Protein AF-A0A4R1PME5-F1 (afdb_monomer_lite)

Foldseek 3Di:
DDPVVVVVVVVVVVVVVVVVVVVVVVVLVVVLVVLVVLLVQLLVLLVQLLVLLVLLLVLLVVVVVVLVCCVPVVDDDPVVVSLVSLVVSLDQRRPPNLVSCVVCCVVVVLCPQVSVQLVVLSVLVNVLSVVLCCQLPPDDDDPVCNSVSNVVSSVSVNVCSVSSVLSSQASVQVSVVSNQSSCCSSVVHDDDDDDDPQLQGWYWDQDPVRHIFIAHSVRHTCNHPPPPDPPPPVVPDVPVVVVVVD

pLDDT: mean 83.88, std 14.49, range [37.72, 96.12]

Secondary structure (DSSP, 8-state):
--HHHHHHHHHHHHHHHHHHHHHHHHHHHHHHHHHHHHHHHHHHHHHHHHHHHHHHHHHHHHHHHHHHHHHHH-PPP-HHHHHHHHHHH-S---TTHHHHHHHTTTT-GGGHHHHHHHHHHHHHHHHHHHHHIIIIISS---TTTHHHHHHHHHHHHHHTHHHHHHHHHHHHHHHHHHHHHHHHHHHT--PPPP--S-TTS-EEEE-TTS-EEEE-TTS-B-SS---S-S-GGG-S-HHHHHTT--

Radius of gyration: 27.07 Å; chains: 1; bounding box: 63×39×100 Å

Structure (mmCIF, N/CA/C/O backbone):
data_AF-A0A4R1PME5-F1
#
_entry.id   AF-A0A4R1PME5-F1
#
loop_
_atom_site.group_PDB
_atom_site.id
_atom_site.type_symbol
_atom_site.label_atom_id
_atom_site.label_alt_id
_atom_site.label_comp_id
_atom_site.label_asym_id
_atom_site.label_entity_id
_atom_site.label_seq_id
_atom_site.pdbx_PDB_ins_code
_atom_site.Cartn_x
_atom_site.Cartn_y
_atom_site.Cartn_z
_atom_site.occupancy
_atom_site.B_iso_or_equiv
_atom_site.auth_seq_id
_atom_site.auth_comp_id
_atom_site.auth_asym_id
_atom_site.auth_atom_id
_atom_site.pdbx_PDB_model_num
ATOM 1 N N . MET A 1 1 ? -36.711 -1.552 61.344 1.00 57.34 1 MET A N 1
ATOM 2 C CA . MET A 1 1 ? -35.680 -1.921 60.353 1.00 57.34 1 MET A CA 1
ATOM 3 C C . MET A 1 1 ? -34.375 -1.363 60.867 1.00 57.34 1 MET A C 1
ATOM 5 O O . MET A 1 1 ? -34.249 -0.148 60.955 1.00 57.34 1 MET A O 1
ATOM 9 N N . ASP A 1 2 ? -33.476 -2.240 61.298 1.00 76.56 2 ASP A N 1
ATOM 10 C CA . ASP A 1 2 ? -32.246 -1.842 61.977 1.00 76.56 2 ASP A CA 1
ATOM 11 C C . ASP A 1 2 ? -31.305 -1.132 61.003 1.00 76.56 2 ASP A C 1
ATOM 13 O O . ASP A 1 2 ? -31.131 -1.557 59.859 1.00 76.56 2 ASP A O 1
ATOM 17 N N . SER A 1 3 ? -30.688 -0.045 61.461 1.00 77.81 3 SER A N 1
ATOM 18 C CA . SER A 1 3 ? -29.725 0.769 60.703 1.00 77.81 3 SER A CA 1
ATOM 19 C C . SER A 1 3 ? -28.597 -0.060 60.072 1.00 77.81 3 SER A C 1
ATOM 21 O O . SER A 1 3 ? -28.090 0.286 59.006 1.00 77.81 3 SER A O 1
ATOM 23 N N . VAL A 1 4 ? -28.261 -1.198 60.684 1.00 82.94 4 VAL A N 1
ATOM 24 C CA . VAL A 1 4 ? -27.290 -2.185 60.193 1.00 82.94 4 VAL A CA 1
ATOM 25 C C . VAL A 1 4 ? -27.724 -2.814 58.864 1.00 82.94 4 VAL A C 1
ATOM 27 O O . VAL A 1 4 ? -26.905 -2.960 57.959 1.00 82.94 4 VAL A O 1
ATOM 30 N N . VAL A 1 5 ? -29.012 -3.139 58.704 1.00 83.94 5 VAL A N 1
ATOM 31 C CA . VAL A 1 5 ? -29.549 -3.756 57.477 1.00 83.94 5 VAL A CA 1
ATOM 32 C C . VAL A 1 5 ? -29.508 -2.763 56.316 1.00 83.94 5 VAL A C 1
ATOM 34 O O . VAL A 1 5 ? -29.116 -3.119 55.206 1.00 83.94 5 VAL A O 1
ATOM 37 N N . VAL A 1 6 ? -29.841 -1.495 56.581 1.00 85.44 6 VAL A N 1
ATOM 38 C CA . VAL A 1 6 ? -29.763 -0.413 55.586 1.00 85.44 6 VAL A CA 1
ATOM 39 C C . VAL A 1 6 ? -28.309 -0.156 55.175 1.00 85.44 6 VAL A C 1
ATOM 41 O O . VAL A 1 6 ? -28.017 -0.057 53.984 1.00 85.44 6 VAL A O 1
ATOM 44 N N . GLY A 1 7 ? -27.380 -0.119 56.137 1.00 84.31 7 GLY A N 1
ATOM 45 C CA . GLY A 1 7 ? -25.949 0.052 55.868 1.00 84.31 7 GLY A CA 1
ATOM 46 C C . GLY A 1 7 ? -25.348 -1.083 55.032 1.00 84.31 7 GLY A C 1
ATOM 47 O O . GLY A 1 7 ? -24.636 -0.822 54.062 1.00 84.31 7 GLY A O 1
ATOM 48 N N . ALA A 1 8 ? -25.683 -2.339 55.347 1.00 85.75 8 ALA A N 1
ATOM 49 C CA . ALA A 1 8 ? -25.238 -3.501 54.577 1.00 85.75 8 ALA A CA 1
ATOM 50 C C . ALA A 1 8 ? -25.768 -3.476 53.133 1.00 85.75 8 ALA A C 1
ATOM 52 O O . ALA A 1 8 ? -25.024 -3.756 52.192 1.00 85.75 8 ALA A O 1
ATOM 53 N N . PHE A 1 9 ? -27.030 -3.082 52.940 1.00 88.31 9 PHE A N 1
ATOM 54 C CA . PHE A 1 9 ? -27.633 -2.977 51.612 1.00 88.31 9 PHE A CA 1
ATOM 55 C C . PHE A 1 9 ? -26.953 -1.903 50.748 1.00 88.31 9 PHE A C 1
ATOM 57 O O . PHE A 1 9 ? -26.630 -2.154 49.586 1.00 88.31 9 PHE A O 1
ATOM 64 N N . ILE A 1 10 ? -26.658 -0.734 51.328 1.00 88.94 10 ILE A N 1
ATOM 65 C CA . ILE A 1 10 ? -25.910 0.340 50.654 1.00 88.94 10 ILE A CA 1
ATOM 66 C C . ILE A 1 10 ? -24.504 -0.135 50.265 1.00 88.94 10 ILE A C 1
ATOM 68 O O . ILE A 1 10 ? -24.061 0.129 49.147 1.00 88.94 10 ILE A O 1
ATOM 72 N N . ALA A 1 11 ? -23.814 -0.868 51.144 1.00 88.62 11 ALA A N 1
ATOM 73 C CA . ALA A 1 11 ? -22.473 -1.380 50.868 1.00 88.62 11 ALA A CA 1
ATOM 74 C C . ALA A 1 11 ? -22.454 -2.390 49.706 1.00 88.62 11 ALA A C 1
ATOM 76 O O . ALA A 1 11 ? -21.615 -2.281 48.810 1.00 88.62 11 ALA A O 1
ATOM 77 N N . VAL A 1 12 ? -23.404 -3.333 49.673 1.00 89.69 12 VAL A N 1
ATOM 78 C CA . VAL A 1 12 ? -23.520 -4.322 48.587 1.00 89.69 12 VAL A CA 1
ATOM 79 C C . VAL A 1 12 ? -23.869 -3.650 47.259 1.00 89.69 12 VAL A C 1
ATOM 81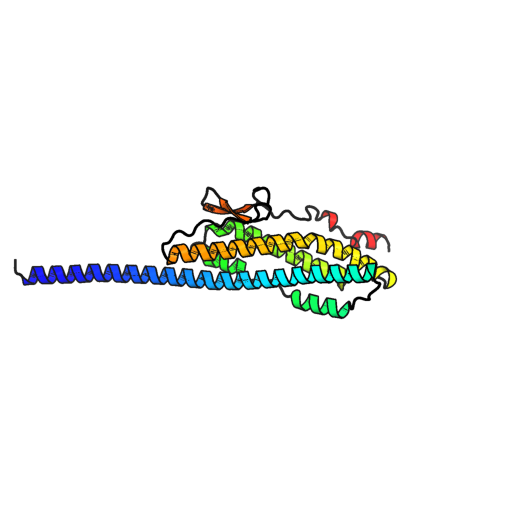 O O . VAL A 1 12 ? -23.260 -3.970 46.238 1.00 89.69 12 VAL A O 1
ATOM 84 N N . LEU A 1 13 ? -24.794 -2.682 47.258 1.00 89.94 13 LEU A N 1
ATOM 85 C CA . LEU A 1 13 ? -25.115 -1.903 46.058 1.00 89.94 13 LEU A CA 1
ATOM 86 C C . LEU A 1 13 ? -23.916 -1.084 45.569 1.00 89.94 13 LEU A C 1
ATOM 88 O O . LEU A 1 13 ? -23.620 -1.089 44.374 1.00 89.94 13 LEU A O 1
ATOM 92 N N . GLY A 1 14 ? -23.198 -0.421 46.479 1.00 88.62 14 GLY A N 1
ATOM 93 C CA . GLY A 1 14 ? -21.989 0.336 46.158 1.00 88.62 14 GLY A CA 1
ATOM 94 C C . GLY A 1 14 ? -20.902 -0.544 45.540 1.00 88.62 14 GLY A C 1
ATOM 95 O O . GLY A 1 14 ? -20.329 -0.187 44.507 1.00 88.62 14 GLY A O 1
ATOM 96 N N . TRP A 1 15 ? -20.672 -1.730 46.110 1.00 94.31 15 TRP A N 1
ATOM 97 C CA . TRP A 1 15 ? -19.747 -2.718 45.555 1.00 94.31 15 TRP A CA 1
ATOM 98 C C . TRP A 1 15 ? -20.201 -3.221 44.180 1.00 94.31 15 TRP A C 1
ATOM 100 O O . TRP A 1 15 ? -19.401 -3.235 43.246 1.00 94.31 15 TRP A O 1
ATOM 110 N N . GLY A 1 16 ? -21.485 -3.557 44.018 1.00 90.38 16 GLY A N 1
ATOM 111 C CA . GLY A 1 16 ? -22.037 -4.029 42.747 1.00 90.38 16 GLY A CA 1
ATOM 112 C C . GLY A 1 16 ? -21.894 -3.000 41.621 1.00 90.38 16 GLY A C 1
ATOM 113 O O . GLY A 1 16 ? -21.437 -3.331 40.526 1.00 90.38 16 GLY A O 1
ATOM 114 N N . ILE A 1 17 ? -22.204 -1.731 41.901 1.00 92.06 17 ILE A N 1
ATOM 115 C CA . ILE A 1 17 ? -22.039 -0.623 40.950 1.00 92.06 17 ILE A CA 1
ATOM 116 C C . ILE A 1 17 ? -20.555 -0.433 40.592 1.00 92.06 17 ILE A C 1
ATOM 118 O O . ILE A 1 17 ? -20.211 -0.369 39.409 1.00 92.06 17 ILE A O 1
ATOM 122 N N . SER A 1 18 ? -19.665 -0.398 41.590 1.00 89.88 18 SER A N 1
ATOM 123 C CA . SER A 1 18 ? -18.215 -0.264 41.387 1.00 89.88 18 SER A CA 1
ATOM 124 C C . SER A 1 18 ? -17.631 -1.413 40.555 1.00 89.88 18 SER A C 1
ATOM 126 O O . SER A 1 18 ? -16.848 -1.187 39.627 1.00 89.88 18 SER A O 1
ATOM 128 N N . HIS A 1 19 ? -18.068 -2.645 40.818 1.00 90.62 19 HIS A N 1
ATOM 129 C CA . HIS A 1 19 ? -17.647 -3.825 40.075 1.00 90.62 19 HIS A CA 1
ATOM 130 C C . HIS A 1 19 ? -18.071 -3.750 38.600 1.00 90.62 19 HIS A C 1
ATOM 132 O O . HIS A 1 19 ? -17.248 -3.964 37.708 1.00 90.62 19 HIS A O 1
ATOM 138 N N . ILE A 1 20 ? -19.319 -3.353 38.318 1.00 92.44 20 ILE A N 1
ATOM 139 C CA . ILE A 1 20 ? -19.813 -3.167 36.943 1.00 92.44 20 ILE A CA 1
ATOM 140 C C . ILE A 1 20 ? -19.018 -2.081 36.208 1.00 92.44 20 ILE A C 1
ATOM 142 O O . ILE A 1 20 ? -18.641 -2.276 35.049 1.00 92.44 20 ILE A O 1
ATOM 146 N N . PHE A 1 21 ? -18.739 -0.946 36.855 1.00 92.25 21 PHE A N 1
ATOM 147 C CA . PHE A 1 21 ? -17.921 0.110 36.253 1.00 92.25 21 PHE A CA 1
ATOM 148 C C . PHE A 1 21 ? -16.495 -0.359 35.969 1.00 92.25 21 PHE A C 1
ATOM 150 O O . PHE A 1 21 ? -15.974 -0.093 34.885 1.00 92.25 21 PHE A O 1
ATOM 157 N N . THR A 1 22 ? -15.899 -1.118 36.889 1.00 92.75 22 THR A N 1
ATOM 158 C CA . THR A 1 22 ? -14.560 -1.693 36.718 1.00 92.75 22 THR A CA 1
ATOM 159 C C . THR A 1 22 ? -14.516 -2.639 35.518 1.00 92.75 22 THR A C 1
ATOM 161 O O . THR A 1 22 ? -13.658 -2.487 34.650 1.00 92.75 22 THR A O 1
ATOM 164 N N . LEU A 1 23 ? -15.483 -3.556 35.397 1.00 92.38 23 LEU A N 1
ATOM 165 C CA . LEU A 1 23 ? -15.581 -4.468 34.252 1.00 92.38 23 LEU A CA 1
ATOM 166 C C . LEU A 1 23 ? -15.775 -3.722 32.927 1.00 92.38 23 LEU A C 1
ATOM 168 O O . LEU A 1 23 ? -15.173 -4.081 31.915 1.00 92.38 23 LEU A O 1
ATOM 172 N N . ARG A 1 24 ? -16.594 -2.663 32.913 1.00 91.69 24 ARG A N 1
ATOM 173 C CA . ARG A 1 24 ? -16.782 -1.818 31.723 1.00 91.69 24 ARG A CA 1
ATOM 174 C C . ARG A 1 24 ? -15.493 -1.098 31.331 1.00 91.69 24 ARG A C 1
ATOM 176 O O . ARG A 1 24 ? -15.153 -1.087 30.151 1.00 91.69 24 ARG A O 1
ATOM 183 N N . ALA A 1 25 ? -14.764 -0.544 32.299 1.00 91.06 25 ALA A N 1
ATOM 184 C CA . ALA A 1 25 ? -13.490 0.128 32.060 1.00 91.06 25 ALA A CA 1
ATOM 185 C C . ALA A 1 25 ? -12.420 -0.840 31.531 1.00 91.06 25 ALA A C 1
ATOM 187 O O . ALA A 1 25 ? -11.738 -0.521 30.561 1.00 91.06 25 ALA A O 1
ATOM 188 N N . GLN A 1 26 ? -12.321 -2.045 32.105 1.00 92.56 26 GLN A N 1
ATOM 189 C CA . GLN A 1 26 ? -11.403 -3.090 31.639 1.00 92.56 26 GLN A CA 1
ATOM 190 C C . GLN A 1 26 ? -11.717 -3.536 30.209 1.00 92.56 26 GLN A C 1
ATOM 192 O O . GLN A 1 26 ? -10.813 -3.601 29.380 1.00 92.56 26 GLN A O 1
ATOM 197 N N . ARG A 1 27 ? -12.997 -3.786 29.893 1.00 92.81 27 ARG A N 1
ATOM 198 C CA . ARG A 1 27 ? -13.424 -4.137 28.529 1.00 92.81 27 ARG A CA 1
ATOM 199 C C . ARG A 1 27 ? -13.104 -3.030 27.532 1.00 92.81 27 ARG A C 1
ATOM 201 O O . ARG A 1 27 ? -12.597 -3.325 26.457 1.00 92.81 27 ARG A O 1
ATOM 208 N N . LYS A 1 28 ? -13.376 -1.769 27.886 1.00 91.50 28 LYS A N 1
ATOM 209 C CA . LYS A 1 28 ? -13.048 -0.625 27.029 1.00 91.50 28 LYS A CA 1
ATOM 210 C C . LYS A 1 28 ? -11.542 -0.552 26.770 1.00 91.50 28 LYS A C 1
ATOM 212 O O . LYS A 1 28 ? -11.143 -0.524 25.615 1.00 91.50 28 LYS A O 1
ATOM 217 N N . LYS A 1 29 ? -10.725 -0.614 27.826 1.00 92.88 29 LYS A N 1
ATOM 218 C CA . LYS A 1 29 ? -9.263 -0.594 27.711 1.00 92.88 29 LYS A CA 1
ATOM 219 C C . LYS A 1 29 ? -8.742 -1.716 26.810 1.00 92.88 29 L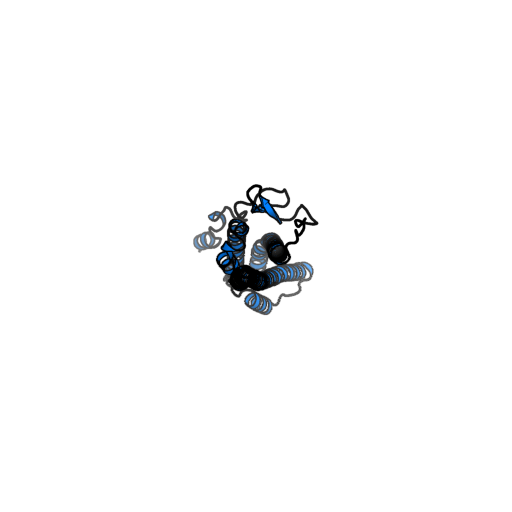YS A C 1
ATOM 221 O O . LYS A 1 29 ? -7.950 -1.451 25.922 1.00 92.88 29 LYS A O 1
ATOM 226 N N . PHE A 1 30 ? -9.232 -2.942 26.992 1.00 93.38 30 PHE A N 1
ATOM 227 C CA . PHE A 1 30 ? -8.845 -4.081 26.158 1.00 93.38 30 PHE A CA 1
ATOM 228 C C . PHE A 1 30 ? -9.153 -3.856 24.669 1.00 93.38 30 PHE A C 1
ATOM 230 O O . PHE A 1 30 ? -8.316 -4.135 23.815 1.00 93.38 30 PHE A O 1
ATOM 237 N N . LEU A 1 31 ? -10.334 -3.316 24.348 1.00 92.38 31 LEU A N 1
ATOM 238 C CA . LEU A 1 31 ? -10.696 -2.980 22.967 1.00 92.38 31 LEU A CA 1
ATOM 239 C C . LEU A 1 31 ? -9.830 -1.848 22.400 1.00 92.38 31 LEU A C 1
ATOM 241 O O . LEU A 1 31 ? -9.445 -1.903 21.233 1.00 92.38 31 LEU A O 1
ATOM 245 N N . ASP A 1 32 ? -9.523 -0.836 23.209 1.00 93.12 32 ASP A N 1
ATOM 246 C CA . ASP A 1 32 ? -8.663 0.280 22.808 1.00 93.12 32 ASP A CA 1
ATOM 247 C C . ASP A 1 32 ? -7.221 -0.198 22.550 1.00 93.12 32 ASP A C 1
ATOM 249 O O . ASP A 1 32 ? -6.616 0.202 21.555 1.00 93.12 32 ASP A O 1
ATOM 253 N N . ASP A 1 33 ? -6.708 -1.122 23.369 1.00 94.38 33 ASP A N 1
ATOM 254 C CA . ASP A 1 33 ? -5.392 -1.746 23.190 1.00 94.38 33 ASP A CA 1
ATOM 255 C C . ASP A 1 33 ? -5.335 -2.564 21.884 1.00 94.38 33 ASP A C 1
ATOM 257 O O . ASP A 1 33 ? -4.409 -2.394 21.089 1.00 94.38 33 ASP A O 1
ATOM 261 N N . ILE A 1 34 ? -6.357 -3.384 21.595 1.00 94.19 34 ILE A N 1
ATOM 262 C CA . ILE A 1 34 ? -6.459 -4.145 20.333 1.00 94.19 34 ILE A CA 1
ATOM 263 C C . ILE A 1 34 ? -6.491 -3.211 19.114 1.00 94.19 34 ILE A C 1
ATOM 265 O O . ILE A 1 34 ? -5.783 -3.428 18.127 1.00 94.19 34 ILE A O 1
ATOM 269 N N . ARG A 1 35 ? -7.292 -2.142 19.166 1.00 93.62 35 ARG A N 1
ATOM 270 C CA . ARG A 1 35 ? -7.367 -1.143 18.086 1.00 93.62 35 ARG A CA 1
ATOM 271 C C . ARG A 1 35 ? -6.048 -0.420 17.877 1.00 93.62 35 ARG A C 1
ATOM 273 O O . ARG A 1 35 ? -5.653 -0.152 16.745 1.00 93.62 35 ARG A O 1
ATOM 280 N N . ASN A 1 36 ? -5.366 -0.078 18.962 1.00 93.69 36 ASN A N 1
ATOM 281 C CA . ASN A 1 36 ? -4.090 0.605 18.875 1.00 93.69 36 ASN A CA 1
ATOM 282 C C . ASN A 1 36 ? -3.005 -0.301 18.276 1.00 93.69 36 ASN A C 1
ATOM 284 O O . ASN A 1 36 ? -2.256 0.153 17.410 1.00 93.69 36 ASN A O 1
ATOM 288 N N . ASN A 1 37 ? -2.951 -1.568 18.691 1.00 95.06 37 ASN A N 1
ATOM 289 C CA . ASN A 1 37 ? -1.986 -2.537 18.176 1.00 95.06 37 ASN A CA 1
ATOM 290 C C . ASN A 1 37 ? -2.232 -2.835 16.694 1.00 95.06 37 ASN A C 1
ATOM 292 O O . ASN A 1 37 ? -1.318 -2.666 15.890 1.00 95.06 37 ASN A O 1
ATOM 296 N N . SER A 1 38 ? -3.478 -3.136 16.309 1.00 94.44 38 SER A N 1
ATOM 297 C CA . SER A 1 38 ? -3.848 -3.344 14.899 1.00 94.44 38 SER A CA 1
ATOM 298 C C . SER A 1 38 ? -3.497 -2.137 14.025 1.00 94.44 38 SER A C 1
ATOM 300 O O . SER A 1 38 ? -2.892 -2.289 12.965 1.00 94.44 38 SER A O 1
ATOM 302 N N . ARG A 1 39 ? -3.772 -0.911 14.493 1.00 94.56 39 ARG A N 1
ATOM 303 C CA . ARG A 1 39 ? -3.352 0.321 13.809 1.00 94.56 39 ARG A CA 1
ATOM 304 C C . ARG A 1 39 ? -1.839 0.368 13.583 1.00 94.56 39 ARG A C 1
ATOM 306 O O . ARG A 1 39 ? -1.415 0.755 12.494 1.00 94.56 39 ARG A O 1
ATOM 313 N N . ILE A 1 40 ? -1.035 0.050 14.600 1.00 95.38 40 ILE A N 1
ATOM 314 C CA . ILE A 1 40 ? 0.434 0.099 14.526 1.00 95.38 40 ILE A CA 1
ATOM 315 C C . ILE A 1 40 ? 0.957 -0.953 13.545 1.00 95.38 40 ILE A C 1
ATOM 317 O O . ILE A 1 40 ? 1.754 -0.615 12.670 1.00 95.38 40 ILE A O 1
ATOM 321 N N . GLU A 1 41 ? 0.486 -2.193 13.659 1.00 95.69 41 GLU A N 1
ATOM 322 C CA . GLU A 1 41 ? 0.909 -3.313 12.813 1.00 95.69 41 GLU A CA 1
ATOM 323 C C . GLU A 1 41 ? 0.555 -3.078 11.345 1.00 95.69 41 GLU A C 1
ATOM 325 O O . GLU A 1 41 ? 1.442 -3.105 10.490 1.00 95.69 41 GLU A O 1
ATOM 330 N N . ILE A 1 42 ? -0.705 -2.733 11.056 1.00 95.75 42 ILE A N 1
ATOM 331 C CA . ILE A 1 42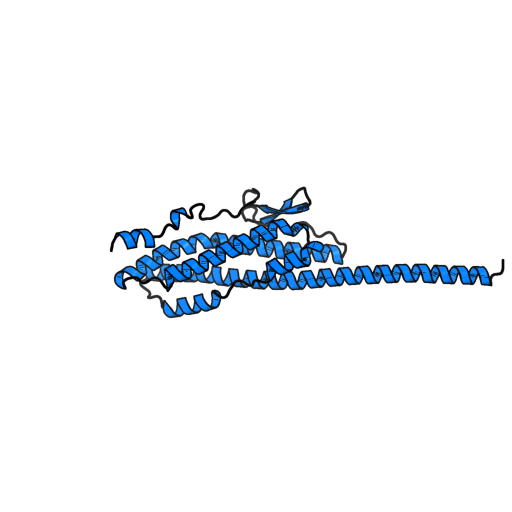 ? -1.140 -2.436 9.687 1.00 95.75 42 ILE A CA 1
ATOM 332 C C . ILE A 1 42 ? -0.378 -1.225 9.135 1.00 95.75 42 ILE A C 1
ATOM 334 O O . ILE A 1 42 ? 0.096 -1.255 8.002 1.00 95.75 42 ILE A O 1
ATOM 338 N N . SER A 1 43 ? -0.198 -0.161 9.929 1.00 95.69 43 SER A N 1
ATOM 339 C CA . SER A 1 43 ? 0.545 1.024 9.474 1.00 95.69 43 SER A CA 1
ATOM 340 C C . SER A 1 43 ? 1.990 0.697 9.115 1.00 95.69 43 SER A C 1
ATOM 342 O O . SER A 1 43 ? 2.510 1.261 8.151 1.00 95.69 43 SER A O 1
ATOM 344 N N . LYS A 1 44 ? 2.642 -0.183 9.885 1.00 95.75 44 LYS A N 1
ATOM 345 C CA . LYS A 1 44 ? 4.008 -0.633 9.617 1.00 95.75 44 LYS A CA 1
ATOM 346 C C . LYS A 1 44 ? 4.068 -1.425 8.310 1.00 95.75 44 LYS A C 1
ATOM 348 O O . LYS A 1 44 ? 4.873 -1.078 7.451 1.00 95.75 44 LYS A O 1
ATOM 353 N N . ALA A 1 45 ? 3.179 -2.400 8.129 1.00 95.88 45 ALA A N 1
ATOM 354 C CA . ALA A 1 45 ? 3.134 -3.225 6.924 1.00 95.88 45 ALA A CA 1
ATOM 355 C C . ALA A 1 45 ? 2.823 -2.405 5.658 1.00 95.88 45 ALA A C 1
ATOM 357 O O . ALA A 1 45 ? 3.518 -2.523 4.650 1.00 95.88 45 ALA A O 1
ATOM 358 N N . LEU A 1 46 ? 1.850 -1.485 5.722 1.00 96.12 46 LEU A N 1
ATOM 359 C CA . LEU A 1 46 ? 1.557 -0.571 4.611 1.00 96.12 46 LEU A CA 1
ATOM 360 C C . LEU A 1 46 ? 2.765 0.316 4.277 1.00 96.12 46 LEU A C 1
ATOM 362 O O . LEU A 1 46 ? 3.042 0.557 3.107 1.00 96.12 46 LEU A O 1
ATOM 366 N N . LYS A 1 47 ? 3.520 0.780 5.283 1.00 95.62 47 LYS A N 1
ATOM 367 C CA . LYS A 1 47 ? 4.731 1.588 5.068 1.00 95.62 47 LYS A CA 1
ATOM 368 C C . LYS A 1 47 ? 5.844 0.793 4.384 1.00 95.62 47 LYS A C 1
ATOM 370 O O . LYS A 1 47 ? 6.517 1.332 3.510 1.00 95.62 47 LYS A O 1
ATOM 375 N N . GLU A 1 48 ? 6.039 -0.465 4.765 1.00 94.75 48 GLU A N 1
ATOM 376 C CA . GLU A 1 48 ? 6.987 -1.364 4.096 1.00 94.75 48 GLU A CA 1
ATOM 377 C C . GLU A 1 48 ? 6.603 -1.566 2.624 1.00 94.75 48 GLU A C 1
ATOM 379 O O . GLU A 1 48 ? 7.454 -1.428 1.744 1.00 94.75 48 GLU A O 1
ATOM 384 N N . TYR A 1 49 ? 5.314 -1.772 2.340 1.00 95.50 49 TYR A N 1
ATOM 385 C CA . TYR A 1 49 ? 4.814 -1.890 0.971 1.00 95.50 49 TYR A CA 1
ATOM 386 C C . TYR A 1 49 ? 4.973 -0.589 0.156 1.00 95.50 49 TYR A C 1
ATOM 388 O O . TYR A 1 49 ? 5.446 -0.629 -0.981 1.00 95.50 49 TYR A O 1
ATOM 396 N N . ILE A 1 50 ? 4.674 0.579 0.741 1.00 95.69 50 ILE A N 1
ATOM 397 C CA . ILE A 1 50 ? 4.910 1.896 0.113 1.00 95.69 50 ILE A CA 1
ATOM 398 C C . ILE A 1 50 ? 6.392 2.090 -0.221 1.00 95.69 50 ILE A C 1
ATOM 400 O O . ILE A 1 50 ? 6.720 2.571 -1.308 1.00 95.69 50 ILE A O 1
ATOM 404 N N . ASN A 1 51 ? 7.294 1.718 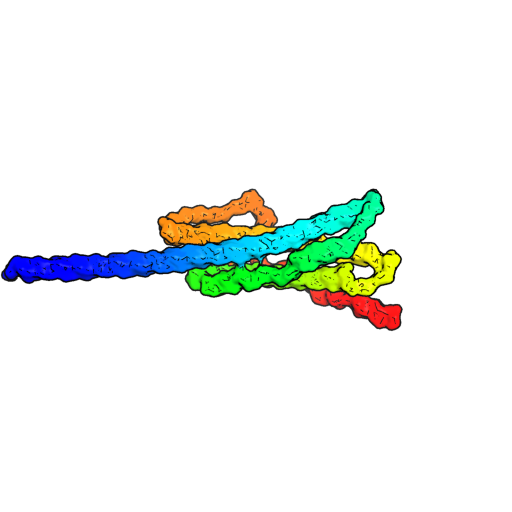0.691 1.00 94.88 51 ASN A N 1
ATOM 405 C CA . ASN A 1 51 ? 8.732 1.824 0.459 1.00 94.88 51 ASN A CA 1
ATOM 406 C C . ASN A 1 51 ? 9.167 0.945 -0.719 1.00 94.88 51 ASN A C 1
ATOM 408 O O . ASN A 1 51 ? 9.903 1.416 -1.584 1.00 94.88 51 ASN A O 1
ATOM 412 N N . TRP A 1 52 ? 8.676 -0.295 -0.788 1.00 94.88 52 TRP A N 1
ATOM 413 C CA . TRP A 1 52 ? 8.952 -1.199 -1.905 1.00 94.88 52 TRP A CA 1
ATOM 414 C C . TRP A 1 52 ? 8.466 -0.625 -3.247 1.00 94.88 52 TRP A C 1
ATOM 416 O O . TRP A 1 52 ? 9.250 -0.526 -4.194 1.00 94.88 52 TRP A O 1
ATOM 426 N N . LEU A 1 53 ? 7.219 -0.139 -3.313 1.00 95.00 53 LEU A N 1
ATOM 427 C CA . LEU A 1 53 ? 6.686 0.524 -4.512 1.00 95.00 53 LEU A CA 1
ATOM 428 C C . LEU A 1 53 ? 7.506 1.764 -4.901 1.00 95.00 53 LEU A C 1
ATOM 430 O O . LEU A 1 53 ? 7.738 2.007 -6.084 1.00 95.00 53 LEU A O 1
ATOM 434 N N . SER A 1 54 ? 7.967 2.538 -3.917 1.00 95.06 54 SER A N 1
ATOM 435 C CA . SER A 1 54 ? 8.761 3.750 -4.146 1.00 95.06 54 SER A CA 1
ATOM 436 C C . SER A 1 54 ? 10.148 3.434 -4.709 1.00 95.06 54 SER A C 1
ATOM 438 O O . SER A 1 54 ? 10.618 4.136 -5.604 1.00 95.06 54 SER A O 1
ATOM 440 N N . LEU A 1 55 ? 10.794 2.365 -4.227 1.00 94.38 55 LEU A N 1
ATOM 441 C CA . LEU A 1 55 ? 12.063 1.878 -4.777 1.00 94.38 55 LEU A CA 1
ATOM 442 C C . LEU A 1 55 ? 11.894 1.429 -6.230 1.00 94.38 55 LEU A C 1
ATOM 444 O O . LEU A 1 55 ? 12.689 1.816 -7.088 1.00 94.38 55 LEU A O 1
ATOM 448 N N . LEU A 1 56 ? 10.827 0.681 -6.520 1.00 93.12 56 LEU A N 1
ATOM 449 C CA . LEU A 1 56 ? 10.490 0.265 -7.878 1.00 93.12 56 LEU A CA 1
ATOM 450 C C . LEU A 1 56 ? 10.233 1.467 -8.796 1.00 93.12 56 LEU A C 1
ATOM 452 O O . LEU A 1 56 ? 10.791 1.542 -9.890 1.00 93.12 56 LEU A O 1
ATOM 456 N N . TYR A 1 57 ? 9.423 2.426 -8.350 1.00 93.88 57 TYR A N 1
ATOM 457 C CA . TYR A 1 57 ? 9.141 3.644 -9.105 1.00 93.88 57 TYR A CA 1
ATOM 458 C C . TYR A 1 57 ? 10.427 4.426 -9.402 1.00 93.88 57 TYR A C 1
ATOM 460 O O . TYR A 1 57 ? 10.706 4.761 -10.554 1.00 93.88 57 TYR A O 1
ATOM 468 N N . ALA A 1 58 ? 11.266 4.649 -8.386 1.00 93.69 58 ALA A N 1
ATOM 469 C CA . ALA A 1 58 ? 12.546 5.332 -8.542 1.00 93.69 58 ALA A CA 1
ATOM 470 C C . ALA A 1 58 ? 13.481 4.596 -9.512 1.00 93.69 58 ALA A C 1
ATOM 472 O O . ALA A 1 58 ? 14.174 5.232 -10.308 1.00 93.69 58 ALA A O 1
ATOM 473 N N . TYR A 1 59 ? 13.489 3.263 -9.482 1.00 92.88 59 TYR A N 1
ATOM 474 C CA . TYR A 1 59 ? 14.246 2.453 -10.428 1.00 92.88 59 TYR A CA 1
ATOM 475 C C . TYR A 1 59 ? 13.795 2.681 -11.876 1.00 92.88 59 TYR A C 1
ATOM 477 O O . TYR A 1 59 ? 14.636 2.942 -12.736 1.00 92.88 59 TYR A O 1
ATOM 485 N N . ILE A 1 60 ? 12.483 2.664 -12.137 1.00 92.31 60 ILE A N 1
ATOM 486 C CA . ILE A 1 60 ? 11.918 2.918 -13.473 1.00 92.31 60 ILE A CA 1
ATOM 487 C C . ILE A 1 60 ? 12.342 4.301 -13.983 1.00 92.31 60 ILE A C 1
ATOM 489 O O . ILE A 1 60 ? 12.828 4.421 -15.108 1.00 92.31 60 ILE A O 1
ATOM 493 N N . ILE A 1 61 ? 12.225 5.340 -13.149 1.00 94.06 61 ILE A N 1
ATOM 494 C CA . ILE A 1 61 ? 12.647 6.703 -13.505 1.00 94.06 61 ILE A CA 1
ATOM 495 C C . ILE A 1 61 ? 14.149 6.763 -13.812 1.00 94.06 61 ILE A C 1
ATOM 497 O O . ILE A 1 61 ? 14.558 7.332 -14.826 1.00 94.06 61 ILE A O 1
ATOM 501 N N . ASN A 1 62 ? 14.985 6.159 -12.965 1.00 93.31 62 ASN A N 1
ATOM 502 C CA . ASN A 1 62 ? 16.434 6.148 -13.160 1.00 93.31 62 ASN A CA 1
ATOM 503 C C . ASN A 1 62 ? 16.839 5.434 -14.453 1.00 93.31 62 ASN A C 1
ATOM 505 O O . ASN A 1 62 ? 17.749 5.894 -15.149 1.00 93.31 62 ASN A O 1
ATOM 509 N N . LEU A 1 63 ? 16.166 4.333 -14.788 1.00 91.44 63 LEU A N 1
ATOM 510 C CA . LEU A 1 63 ? 16.424 3.594 -16.015 1.00 91.44 63 LEU A CA 1
ATOM 511 C C . LEU A 1 63 ? 16.039 4.413 -17.257 1.00 91.44 63 LEU A C 1
ATOM 513 O O . LEU A 1 63 ? 16.828 4.459 -18.201 1.00 91.44 63 LEU A O 1
ATOM 517 N N . GLU A 1 64 ? 14.918 5.145 -17.238 1.00 92.31 64 GLU A N 1
ATOM 518 C CA . GLU A 1 64 ? 14.561 6.054 -18.341 1.00 92.31 64 GLU A CA 1
ATOM 519 C C . GLU A 1 64 ? 15.592 7.172 -18.515 1.00 92.31 64 GLU A C 1
ATOM 521 O O . GLU A 1 64 ? 16.026 7.456 -19.631 1.00 92.31 64 GLU A O 1
ATOM 526 N N . ILE A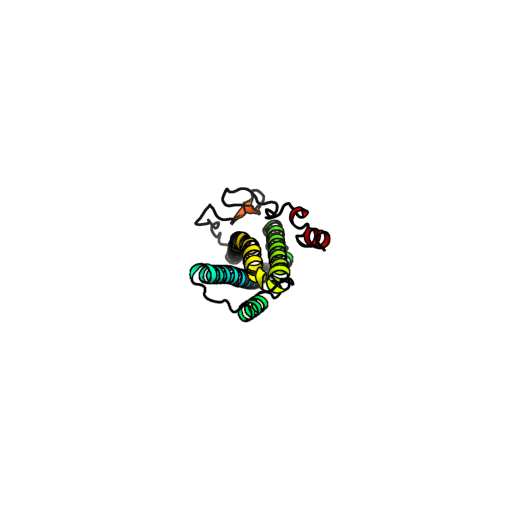 1 65 ? 16.053 7.782 -17.417 1.00 92.62 65 ILE A N 1
ATOM 527 C CA . ILE A 1 65 ? 17.087 8.827 -17.472 1.00 92.62 65 ILE A CA 1
ATOM 528 C C . ILE A 1 65 ? 18.368 8.278 -18.112 1.00 92.62 65 ILE A C 1
ATOM 530 O O . ILE A 1 65 ? 18.979 8.942 -18.955 1.00 92.62 65 ILE A O 1
ATOM 534 N N . LYS A 1 66 ? 18.783 7.065 -17.733 1.00 91.75 66 LYS A N 1
ATOM 535 C CA . LYS A 1 66 ? 19.961 6.402 -18.306 1.00 91.75 66 LYS A CA 1
ATOM 536 C C . LYS A 1 66 ? 19.780 6.113 -19.792 1.00 91.75 66 LYS A C 1
ATOM 538 O O . LYS A 1 66 ? 20.657 6.463 -20.581 1.00 91.75 66 LYS A O 1
ATOM 543 N N . LEU A 1 67 ? 18.639 5.548 -20.184 1.00 89.31 67 LEU A N 1
ATOM 544 C CA . LEU A 1 67 ? 18.303 5.297 -21.586 1.00 89.31 67 LEU A CA 1
ATOM 545 C C . LEU A 1 67 ? 18.297 6.595 -22.403 1.00 89.31 67 LEU A C 1
ATOM 547 O O . LEU A 1 67 ? 18.862 6.637 -23.495 1.00 89.31 67 LEU A O 1
ATOM 551 N N . GLY A 1 68 ? 17.728 7.672 -21.860 1.00 89.44 68 GLY A N 1
ATOM 552 C CA . GLY A 1 68 ? 17.729 8.996 -22.476 1.00 89.44 68 GLY A CA 1
ATOM 553 C C . GLY A 1 68 ? 19.139 9.555 -22.682 1.00 89.44 68 GLY A C 1
ATOM 554 O O . GLY A 1 68 ? 19.462 10.008 -23.782 1.00 89.44 68 GLY A O 1
ATOM 555 N N . ARG A 1 69 ? 20.012 9.467 -21.669 1.00 90.00 69 ARG A N 1
ATOM 556 C CA . ARG A 1 69 ? 21.431 9.864 -21.768 1.00 90.00 69 ARG A CA 1
ATOM 557 C C . ARG A 1 69 ? 22.193 9.034 -22.791 1.00 90.00 69 ARG A C 1
ATOM 559 O O . ARG A 1 69 ? 22.981 9.586 -23.550 1.00 90.00 69 ARG A O 1
ATOM 566 N N . MET A 1 70 ? 21.938 7.733 -22.864 1.00 87.69 70 MET A N 1
ATOM 567 C CA . MET A 1 70 ? 22.569 6.902 -23.880 1.00 87.69 70 MET A CA 1
ATOM 568 C C . MET A 1 70 ? 22.118 7.292 -25.293 1.00 87.69 70 MET A C 1
ATOM 570 O O . MET A 1 70 ? 22.960 7.448 -26.170 1.00 87.69 70 MET A O 1
ATOM 574 N N . ARG A 1 71 ? 20.819 7.537 -25.516 1.00 86.44 71 ARG A N 1
ATOM 575 C CA . ARG A 1 71 ? 20.304 7.955 -26.836 1.00 86.44 71 ARG A CA 1
ATOM 576 C C . ARG A 1 71 ? 20.807 9.331 -27.276 1.00 86.44 71 ARG A C 1
ATOM 578 O O . ARG A 1 71 ? 21.052 9.534 -28.457 1.00 86.44 71 ARG A O 1
ATOM 585 N N . THR A 1 72 ? 20.909 10.279 -26.347 1.00 90.19 72 THR A N 1
ATOM 586 C CA . THR A 1 72 ? 21.207 11.689 -26.665 1.00 90.19 72 THR A CA 1
ATOM 587 C C . THR A 1 72 ? 22.692 12.029 -26.590 1.00 90.19 72 THR A C 1
ATOM 589 O O . THR A 1 72 ? 23.157 12.884 -27.336 1.00 90.19 72 THR A O 1
ATOM 592 N N . MET A 1 73 ? 23.441 11.372 -25.702 1.00 91.38 73 MET A N 1
ATOM 593 C CA . MET A 1 73 ? 24.835 11.704 -25.382 1.00 91.38 73 MET A CA 1
ATOM 594 C C . MET A 1 73 ? 25.796 10.534 -25.623 1.00 91.38 73 MET A C 1
ATOM 596 O O . MET A 1 73 ? 26.987 10.670 -25.361 1.00 91.38 73 MET A O 1
ATOM 600 N N . ASN A 1 74 ? 25.297 9.383 -26.089 1.00 87.25 74 ASN A N 1
ATOM 601 C CA . ASN A 1 74 ? 26.079 8.163 -26.308 1.00 87.25 74 ASN A CA 1
ATOM 602 C C . ASN A 1 74 ? 26.870 7.701 -25.065 1.00 87.25 74 ASN A C 1
ATOM 604 O O . ASN A 1 74 ? 27.950 7.123 -25.175 1.00 87.25 74 ASN A O 1
ATOM 608 N N . ILE A 1 75 ? 26.343 7.978 -23.866 1.00 87.69 75 ILE A N 1
ATOM 609 C CA . ILE A 1 75 ? 26.944 7.538 -22.602 1.00 87.69 75 ILE A CA 1
ATOM 610 C C . ILE A 1 75 ? 26.607 6.052 -22.402 1.00 87.69 75 ILE A C 1
ATOM 612 O O . ILE A 1 75 ? 25.419 5.719 -22.366 1.00 87.69 75 ILE A O 1
ATOM 616 N N . PRO A 1 76 ? 27.604 5.160 -22.252 1.00 86.38 76 PRO A N 1
ATOM 617 C CA . PRO A 1 76 ? 27.353 3.739 -22.056 1.00 86.38 76 PRO A CA 1
ATOM 618 C C . PRO A 1 76 ? 26.686 3.469 -20.700 1.00 86.38 76 PRO A C 1
ATOM 620 O O . PRO A 1 76 ? 26.992 4.113 -19.695 1.00 86.38 76 PRO A O 1
ATOM 623 N N . ILE A 1 77 ? 25.779 2.491 -20.678 1.00 86.88 77 ILE A N 1
ATOM 624 C CA . ILE A 1 77 ? 25.099 2.016 -19.468 1.00 86.88 77 ILE A CA 1
ATOM 625 C C . ILE A 1 77 ? 25.800 0.748 -18.976 1.00 86.88 77 ILE A C 1
ATOM 627 O O . ILE A 1 77 ? 25.986 -0.197 -19.745 1.00 86.88 77 ILE A O 1
ATOM 631 N N . ASP A 1 78 ? 26.147 0.713 -17.688 1.00 89.06 78 ASP A N 1
ATOM 632 C CA . ASP A 1 78 ? 26.588 -0.512 -17.021 1.00 89.06 78 ASP A CA 1
ATOM 633 C C . ASP A 1 78 ? 25.378 -1.387 -16.678 1.00 89.06 78 ASP A C 1
ATOM 635 O O . ASP A 1 78 ? 24.748 -1.278 -15.623 1.00 89.06 78 ASP A O 1
ATOM 639 N N . TRP A 1 79 ? 25.044 -2.256 -17.623 1.00 85.94 79 TRP A N 1
ATOM 640 C CA . TRP A 1 79 ? 23.894 -3.140 -17.534 1.00 85.94 79 TRP A CA 1
ATOM 641 C C . TRP A 1 79 ? 23.995 -4.182 -16.422 1.00 85.94 79 TRP A C 1
ATOM 643 O O . TRP A 1 79 ? 22.960 -4.608 -15.918 1.00 85.94 79 TRP A O 1
ATOM 653 N N . ASN A 1 80 ? 25.204 -4.583 -16.028 1.00 87.19 80 ASN A N 1
ATOM 654 C CA . ASN A 1 80 ? 25.377 -5.560 -14.957 1.00 87.19 80 ASN A CA 1
ATOM 655 C C . ASN A 1 80 ? 25.064 -4.912 -13.608 1.00 87.19 80 ASN A C 1
ATOM 657 O O . ASN A 1 80 ? 24.244 -5.437 -12.857 1.00 87.19 80 ASN A O 1
ATOM 661 N N . ALA A 1 81 ? 25.610 -3.718 -13.360 1.00 89.06 81 ALA A N 1
ATOM 662 C CA . ALA A 1 81 ? 25.301 -2.954 -12.155 1.00 89.06 81 ALA A CA 1
ATOM 663 C C . ALA A 1 81 ? 23.807 -2.581 -12.061 1.00 89.06 81 ALA A C 1
ATOM 665 O O . ALA A 1 81 ? 23.230 -2.551 -10.973 1.00 89.06 81 ALA A O 1
ATOM 666 N N . ASP A 1 82 ? 23.149 -2.292 -13.190 1.00 88.88 82 ASP A N 1
ATOM 667 C CA . ASP A 1 82 ? 21.705 -2.027 -13.217 1.00 88.88 82 ASP A CA 1
ATOM 668 C C . ASP A 1 82 ? 20.847 -3.271 -12.957 1.00 88.88 82 ASP A C 1
ATOM 670 O O . ASP A 1 82 ? 19.776 -3.157 -12.352 1.00 88.88 82 ASP A O 1
ATOM 674 N N . HIS A 1 83 ? 21.307 -4.448 -13.385 1.00 88.69 83 HIS A N 1
ATOM 675 C CA . HIS A 1 83 ? 20.646 -5.711 -13.082 1.00 88.69 83 HIS A CA 1
ATOM 676 C C . HIS A 1 83 ? 20.781 -6.066 -11.597 1.00 88.69 83 HIS A C 1
ATOM 678 O O . HIS A 1 83 ? 19.788 -6.435 -10.979 1.00 88.69 83 HIS A O 1
ATOM 684 N N . GLU A 1 84 ? 21.962 -5.891 -10.997 1.00 89.12 84 GLU A N 1
ATOM 685 C CA . GLU A 1 84 ? 22.170 -6.110 -9.557 1.00 89.12 84 GLU A CA 1
ATOM 686 C C . GLU A 1 84 ? 21.243 -5.225 -8.715 1.00 89.12 84 GLU A C 1
ATOM 688 O O . GLU A 1 84 ? 20.500 -5.733 -7.876 1.00 89.12 84 GLU A O 1
ATOM 693 N N . L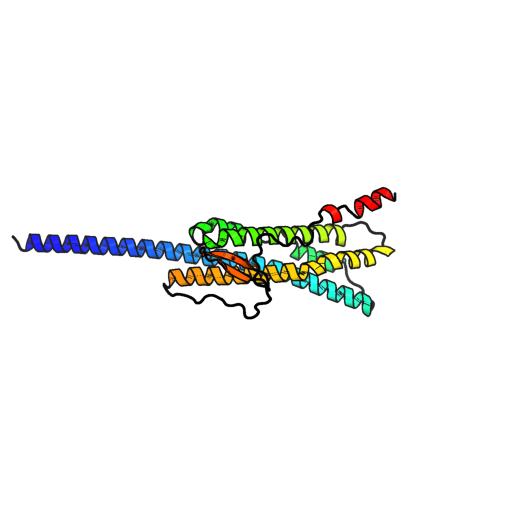YS A 1 85 ? 21.168 -3.924 -9.025 1.00 88.44 85 LYS A N 1
ATOM 694 C CA . LYS A 1 85 ? 20.224 -2.999 -8.370 1.00 88.44 85 LYS A CA 1
ATOM 695 C C . LYS A 1 85 ? 18.768 -3.416 -8.538 1.00 88.44 85 LYS A C 1
ATOM 697 O O . LYS A 1 85 ? 17.965 -3.255 -7.625 1.00 88.44 85 LYS A O 1
ATOM 702 N N . PHE A 1 86 ? 18.405 -3.936 -9.708 1.00 88.06 86 PHE A N 1
ATOM 703 C CA . PHE A 1 86 ? 17.061 -4.456 -9.925 1.00 88.06 86 PHE A CA 1
ATOM 704 C C . PHE A 1 86 ? 16.784 -5.683 -9.051 1.00 88.06 86 PHE A C 1
ATOM 706 O O . PHE A 1 86 ? 15.705 -5.782 -8.474 1.00 88.06 86 PHE A O 1
ATOM 713 N N . LEU A 1 87 ? 17.749 -6.596 -8.912 1.00 86.94 87 LEU A N 1
ATOM 714 C CA . LEU A 1 87 ? 17.618 -7.784 -8.067 1.00 86.94 87 LEU A CA 1
ATOM 715 C C . LEU A 1 87 ? 17.475 -7.438 -6.578 1.00 86.94 87 LEU A C 1
ATOM 717 O O . LEU A 1 87 ? 16.750 -8.142 -5.882 1.00 86.94 87 LEU A O 1
ATOM 721 N N . GLU A 1 88 ? 18.085 -6.347 -6.108 1.00 86.88 88 GLU A N 1
ATOM 722 C CA . GLU A 1 88 ? 17.904 -5.834 -4.739 1.00 86.88 88 GLU A CA 1
ATOM 723 C C . GLU A 1 88 ? 16.484 -5.307 -4.470 1.00 86.88 88 GLU A C 1
ATOM 725 O O . GLU A 1 88 ? 16.002 -5.387 -3.342 1.00 86.88 88 GLU A O 1
ATOM 730 N N . ILE A 1 89 ? 15.802 -4.781 -5.495 1.00 83.25 89 ILE A N 1
ATOM 731 C CA . ILE A 1 89 ? 14.422 -4.255 -5.413 1.00 83.25 89 ILE A CA 1
ATOM 732 C C . ILE A 1 89 ? 13.385 -5.353 -5.674 1.00 83.25 89 ILE A C 1
ATOM 734 O O . ILE A 1 89 ? 12.275 -5.320 -5.146 1.00 83.25 89 ILE A O 1
ATOM 738 N N . ARG A 1 90 ? 13.773 -6.363 -6.460 1.00 72.25 90 ARG A N 1
ATOM 739 C CA . ARG A 1 90 ? 12.940 -7.494 -6.853 1.00 72.25 90 ARG A CA 1
ATOM 740 C C . ARG A 1 90 ? 12.402 -8.399 -5.731 1.00 72.25 90 ARG A C 1
ATOM 742 O O . ARG A 1 90 ? 11.403 -9.037 -6.067 1.00 72.25 90 ARG A O 1
ATOM 749 N N . PRO A 1 91 ? 12.975 -8.568 -4.510 1.00 68.81 91 PRO A N 1
ATOM 750 C CA . PRO A 1 91 ? 12.382 -9.481 -3.532 1.00 68.81 91 PRO A CA 1
ATOM 751 C C . PRO A 1 91 ? 10.872 -9.275 -3.422 1.00 68.81 91 PRO A C 1
ATOM 753 O O . PRO A 1 91 ? 10.379 -8.158 -3.610 1.00 68.81 91 PRO A O 1
ATOM 756 N N . GLU A 1 92 ? 10.172 -10.394 -3.215 1.00 68.19 92 GLU A N 1
ATOM 757 C CA . GLU A 1 92 ? 8.712 -10.474 -3.172 1.00 68.19 92 GLU A CA 1
ATOM 758 C C . GLU A 1 92 ? 8.153 -9.283 -2.392 1.00 68.19 92 GLU A C 1
ATOM 760 O O . GLU A 1 92 ? 8.700 -8.896 -1.352 1.00 68.19 92 GLU A O 1
ATOM 765 N N . ALA A 1 93 ? 7.121 -8.640 -2.954 1.00 70.50 93 ALA A N 1
ATOM 766 C CA . ALA A 1 93 ? 6.518 -7.499 -2.274 1.00 70.50 93 ALA A CA 1
ATOM 767 C C . ALA A 1 93 ? 6.137 -7.935 -0.850 1.00 70.50 93 ALA A C 1
ATOM 769 O O . ALA A 1 93 ? 5.739 -9.082 -0.681 1.00 70.50 93 ALA A O 1
ATOM 770 N N . PRO A 1 94 ? 6.245 -7.063 0.163 1.00 79.31 94 PRO A N 1
ATOM 771 C CA . PRO A 1 94 ? 5.923 -7.446 1.531 1.00 79.31 94 PRO A CA 1
ATOM 772 C C . PRO A 1 94 ? 4.520 -8.071 1.624 1.00 79.31 94 PRO A C 1
ATOM 774 O O . PRO A 1 94 ? 3.519 -7.366 1.495 1.00 79.31 94 PRO A O 1
ATOM 777 N N . ASP A 1 95 ? 4.451 -9.384 1.860 1.00 71.12 95 ASP A N 1
ATOM 778 C CA . ASP A 1 95 ? 3.211 -10.186 1.831 1.00 71.12 95 ASP A CA 1
ATOM 779 C C . ASP A 1 95 ? 2.307 -9.975 3.062 1.00 71.12 95 ASP A C 1
ATOM 781 O O . ASP A 1 95 ? 1.361 -10.719 3.304 1.00 71.12 95 ASP A O 1
ATOM 785 N N . SER A 1 96 ? 2.618 -8.994 3.910 1.00 82.31 96 SER A N 1
ATOM 786 C CA . SER A 1 96 ? 2.021 -8.897 5.241 1.00 82.31 96 SER A CA 1
ATOM 787 C C . SER A 1 96 ? 0.815 -7.965 5.320 1.00 82.31 96 SER A C 1
ATOM 789 O O . SER A 1 96 ? -0.057 -8.178 6.161 1.00 82.31 96 SER A O 1
ATOM 791 N N . TRP A 1 97 ? 0.736 -6.913 4.498 1.00 93.56 97 TRP A N 1
ATOM 792 C CA . TRP A 1 97 ? -0.241 -5.847 4.752 1.00 93.56 97 TRP A CA 1
ATOM 793 C C . TRP A 1 97 ? -1.683 -6.278 4.472 1.00 93.56 97 TRP A C 1
ATOM 795 O O . TRP A 1 97 ? -2.583 -5.897 5.220 1.00 93.56 97 TRP A O 1
ATOM 805 N N . ASP A 1 98 ? -1.927 -7.059 3.421 1.00 92.44 98 ASP A N 1
ATOM 806 C CA . ASP A 1 98 ? -3.280 -7.459 3.053 1.00 92.44 98 ASP A CA 1
ATOM 807 C C . ASP A 1 98 ? -3.814 -8.551 3.979 1.00 92.44 98 ASP A C 1
ATOM 809 O O . ASP A 1 98 ? -4.966 -8.472 4.409 1.00 92.44 98 ASP A O 1
ATOM 813 N N . TRP A 1 99 ? -2.963 -9.501 4.370 1.00 93.50 99 TRP A N 1
ATOM 814 C CA . TRP A 1 99 ? -3.267 -10.468 5.416 1.00 93.50 99 TRP A CA 1
ATOM 815 C C . TRP A 1 99 ? -3.633 -9.775 6.732 1.00 93.50 99 TRP A C 1
ATOM 817 O O . TRP A 1 99 ? -4.679 -10.078 7.301 1.00 93.50 99 TRP A O 1
ATOM 827 N N . LEU A 1 100 ? -2.845 -8.790 7.181 1.00 94.88 100 LEU A N 1
ATOM 828 C CA . LEU A 1 100 ? -3.130 -8.056 8.420 1.00 94.88 100 LEU A CA 1
ATOM 829 C C . LEU A 1 100 ? -4.473 -7.315 8.365 1.00 94.88 100 LEU A C 1
ATOM 831 O O . LEU A 1 100 ? -5.202 -7.276 9.354 1.00 94.88 100 LEU A O 1
ATOM 835 N N . ILE A 1 101 ? -4.838 -6.737 7.217 1.00 94.19 101 ILE A N 1
ATOM 836 C CA . ILE A 1 101 ? -6.155 -6.102 7.063 1.00 94.19 101 ILE A CA 1
ATOM 837 C C . ILE A 1 101 ? -7.283 -7.141 7.130 1.00 94.19 101 ILE A C 1
ATOM 839 O O . ILE A 1 101 ? -8.327 -6.858 7.716 1.00 94.19 101 ILE A O 1
ATOM 843 N N . GLU A 1 102 ? -7.094 -8.336 6.564 1.00 94.31 102 GLU A N 1
ATOM 844 C CA . GLU A 1 102 ? -8.082 -9.417 6.671 1.00 94.31 102 GLU A CA 1
ATOM 845 C C . GLU A 1 102 ? -8.193 -9.954 8.106 1.00 94.31 102 GLU A C 1
ATOM 847 O O . GLU A 1 102 ? -9.301 -10.143 8.608 1.00 94.31 102 GLU A O 1
ATOM 852 N N . GLU A 1 103 ? -7.070 -10.137 8.798 1.00 94.50 103 GLU A N 1
ATOM 853 C CA . GLU A 1 103 ? -7.027 -10.573 10.196 1.00 94.50 103 GLU A CA 1
ATOM 854 C C . GLU A 1 103 ? -7.780 -9.591 11.108 1.00 94.50 103 GLU A C 1
ATOM 856 O O . GLU A 1 103 ? -8.612 -9.985 11.930 1.00 94.50 103 GLU A O 1
ATOM 861 N N . TYR A 1 104 ? -7.584 -8.290 10.886 1.00 94.69 104 TYR A N 1
ATOM 862 C CA . TYR A 1 104 ? -8.262 -7.223 11.619 1.00 94.69 104 TYR A CA 1
ATOM 863 C C . TYR A 1 104 ? -9.581 -6.760 10.979 1.00 94.69 104 TYR A C 1
ATOM 865 O O . TYR A 1 104 ? -10.112 -5.706 11.346 1.00 94.69 104 TYR A O 1
ATOM 873 N N . ARG A 1 105 ? -10.188 -7.556 10.086 1.00 93.62 105 ARG A N 1
ATOM 874 C CA . ARG A 1 105 ? -11.447 -7.198 9.402 1.00 93.62 105 ARG A CA 1
ATOM 875 C C . ARG A 1 105 ? -12.606 -6.941 10.361 1.00 93.62 105 ARG A C 1
ATOM 877 O O . ARG A 1 105 ? -13.487 -6.149 10.056 1.00 93.62 105 ARG A O 1
ATOM 884 N N . ILE A 1 106 ? -12.626 -7.586 11.526 1.00 90.56 106 ILE A N 1
ATOM 885 C CA . ILE A 1 106 ? -13.658 -7.334 12.548 1.00 90.56 106 ILE A CA 1
ATOM 886 C C . ILE A 1 106 ? -13.561 -5.895 13.088 1.00 90.56 106 ILE A C 1
ATOM 888 O O . ILE A 1 106 ? -14.578 -5.307 13.449 1.00 90.56 106 ILE A O 1
ATOM 892 N N . ILE A 1 107 ? -12.354 -5.323 13.123 1.00 92.56 107 ILE A N 1
ATOM 893 C CA . ILE A 1 107 ? -12.093 -3.953 13.585 1.00 92.56 107 ILE A CA 1
ATOM 894 C C . ILE A 1 107 ? -12.375 -2.943 12.465 1.00 92.56 107 ILE A C 1
ATOM 896 O O . ILE A 1 107 ? -12.935 -1.882 12.733 1.00 92.56 107 ILE A O 1
ATOM 900 N N . PHE A 1 108 ? -12.023 -3.285 11.221 1.00 93.38 108 PHE A N 1
ATOM 901 C CA . PHE A 1 108 ? -12.153 -2.408 10.051 1.00 93.38 108 PHE A CA 1
ATOM 902 C C . PHE A 1 108 ? -12.961 -3.061 8.911 1.00 93.38 108 PHE A C 1
ATOM 904 O O . PHE A 1 108 ? -12.429 -3.252 7.809 1.00 93.38 108 PHE A O 1
ATOM 911 N N . PRO A 1 109 ? -14.236 -3.430 9.133 1.00 94.12 109 PRO A N 1
ATOM 912 C CA . PRO A 1 109 ? -15.028 -4.186 8.158 1.00 94.12 109 PRO A CA 1
ATOM 913 C C . PRO A 1 109 ? -15.207 -3.460 6.820 1.00 94.12 109 PRO A C 1
ATOM 915 O O . PRO A 1 109 ? -15.265 -4.095 5.768 1.00 94.12 109 PRO A O 1
ATOM 918 N N . GLU A 1 110 ? -15.229 -2.129 6.840 1.00 93.69 110 GLU A N 1
ATOM 919 C CA . GLU A 1 110 ? -15.380 -1.269 5.668 1.00 93.69 110 GLU A CA 1
ATOM 920 C C . GLU A 1 110 ? -14.250 -1.415 4.633 1.00 93.69 110 GLU A C 1
ATOM 922 O O . GLU A 1 110 ? -14.415 -1.008 3.483 1.00 93.69 110 GLU A O 1
ATOM 927 N N . THR A 1 111 ? -13.107 -1.994 5.015 1.00 94.50 111 THR A N 1
ATOM 928 C CA . THR A 1 111 ? -11.917 -2.115 4.157 1.00 94.50 111 THR A CA 1
ATOM 929 C C . THR A 1 111 ? -11.957 -3.297 3.196 1.00 94.50 111 THR A C 1
ATOM 931 O O . THR A 1 111 ? -11.161 -3.329 2.259 1.00 94.50 111 THR A O 1
ATOM 934 N N . ALA A 1 112 ? -12.883 -4.246 3.380 1.00 91.38 112 ALA A N 1
ATOM 935 C CA . ALA A 1 112 ? -12.883 -5.522 2.663 1.00 91.38 112 ALA A CA 1
ATOM 936 C C . ALA A 1 112 ? -12.828 -5.363 1.131 1.00 91.38 112 ALA A C 1
ATOM 938 O O . ALA A 1 112 ? -12.035 -6.026 0.464 1.00 91.38 112 ALA A O 1
ATOM 939 N N . GLY A 1 113 ? -13.628 -4.449 0.569 1.00 89.38 113 GLY A N 1
ATOM 940 C CA . GLY A 1 113 ? -13.652 -4.200 -0.877 1.00 89.38 113 GLY A CA 1
ATOM 941 C C . GLY A 1 113 ? -12.349 -3.591 -1.398 1.00 89.38 113 GLY A C 1
ATOM 942 O O . GLY A 1 113 ? -11.781 -4.068 -2.379 1.00 89.38 113 GLY A O 1
ATOM 943 N N . VAL A 1 114 ? -11.838 -2.570 -0.706 1.00 92.38 114 VAL A N 1
ATOM 944 C CA . VAL A 1 114 ? -10.576 -1.910 -1.070 1.00 92.38 114 VAL A CA 1
ATOM 945 C C . VAL A 1 114 ? -9.401 -2.872 -0.967 1.00 92.38 114 VAL A C 1
ATOM 947 O O . VAL A 1 114 ? -8.569 -2.879 -1.869 1.00 92.38 114 VAL A O 1
ATOM 950 N N . ARG A 1 115 ? -9.351 -3.718 0.071 1.00 93.44 115 ARG A N 1
ATOM 951 C CA . ARG A 1 115 ? -8.302 -4.733 0.235 1.00 93.44 115 ARG A CA 1
ATOM 952 C C . ARG A 1 115 ? -8.194 -5.606 -1.011 1.00 93.44 115 ARG A C 1
ATOM 954 O O . ARG A 1 115 ? -7.121 -5.697 -1.587 1.00 93.44 115 ARG A O 1
ATOM 961 N N . VAL A 1 116 ? -9.310 -6.178 -1.466 1.00 91.12 116 VAL A N 1
ATOM 962 C CA . VAL A 1 116 ? -9.340 -7.046 -2.657 1.00 91.12 116 VAL A CA 1
ATOM 963 C C . VAL A 1 116 ? -8.824 -6.316 -3.897 1.00 91.12 116 VAL A C 1
ATOM 965 O O . VAL A 1 116 ? -8.037 -6.878 -4.659 1.00 91.12 116 VAL A O 1
ATOM 968 N N . ILE A 1 117 ? -9.235 -5.061 -4.094 1.00 91.44 117 ILE A N 1
ATOM 969 C CA . ILE A 1 117 ? -8.774 -4.252 -5.226 1.00 91.44 117 ILE A CA 1
ATOM 970 C C . ILE A 1 117 ? -7.262 -4.028 -5.128 1.00 91.44 117 ILE A C 1
ATOM 972 O O . ILE A 1 117 ? -6.547 -4.326 -6.080 1.00 91.44 117 ILE A O 1
ATOM 976 N N . LEU A 1 118 ? -6.758 -3.547 -3.992 1.00 93.50 118 LEU A N 1
ATOM 977 C CA . LEU A 1 118 ? -5.342 -3.222 -3.823 1.00 93.50 118 LEU A CA 1
ATOM 978 C C . LEU A 1 118 ? -4.434 -4.461 -3.859 1.00 93.50 118 LEU A C 1
ATOM 980 O O . LEU A 1 118 ? -3.380 -4.383 -4.489 1.00 93.50 118 LEU A O 1
ATOM 984 N N . SER A 1 119 ? -4.846 -5.597 -3.281 1.00 92.31 119 SER A N 1
ATOM 985 C CA . SER A 1 119 ? -4.122 -6.877 -3.382 1.00 92.31 119 SER A CA 1
ATOM 986 C C . SER A 1 119 ? -4.026 -7.342 -4.834 1.00 92.31 119 SER A C 1
ATOM 988 O O . SER A 1 119 ? -2.972 -7.776 -5.292 1.00 92.31 119 SER A O 1
ATOM 990 N N . ARG A 1 120 ? -5.106 -7.199 -5.612 1.00 90.50 120 ARG A N 1
ATOM 991 C CA . ARG A 1 120 ? -5.072 -7.516 -7.043 1.00 90.50 120 ARG A CA 1
ATOM 992 C C . ARG A 1 120 ? -4.107 -6.608 -7.805 1.00 90.50 120 ARG A C 1
ATOM 994 O O . ARG A 1 120 ? -3.329 -7.099 -8.615 1.00 90.50 120 ARG A O 1
ATOM 1001 N N . ARG A 1 121 ? -4.126 -5.298 -7.532 1.00 91.69 121 ARG A N 1
ATOM 1002 C CA . ARG A 1 121 ? -3.175 -4.350 -8.136 1.00 91.69 121 ARG A CA 1
ATOM 1003 C C . ARG A 1 121 ? -1.726 -4.705 -7.780 1.00 91.69 121 ARG A C 1
ATOM 1005 O O . ARG A 1 121 ? -0.862 -4.612 -8.643 1.00 91.69 121 ARG A O 1
ATOM 1012 N N . GLN A 1 122 ? -1.459 -5.141 -6.544 1.00 92.31 122 GLN A N 1
ATOM 1013 C CA . GLN A 1 122 ? -0.139 -5.638 -6.139 1.00 92.31 122 GLN A CA 1
ATOM 1014 C C . GLN A 1 122 ? 0.302 -6.825 -6.993 1.00 92.31 122 GLN A C 1
ATOM 1016 O O . GLN A 1 122 ? 1.417 -6.804 -7.510 1.00 92.31 122 GLN A O 1
ATOM 1021 N N . TYR A 1 123 ? -0.562 -7.829 -7.146 1.00 90.12 123 TYR A N 1
ATOM 1022 C CA . TYR A 1 123 ? -0.265 -9.014 -7.947 1.00 90.12 123 TYR A CA 1
ATOM 1023 C C . TYR A 1 123 ? 0.073 -8.643 -9.397 1.00 90.12 123 TYR A C 1
ATOM 1025 O O . TYR A 1 123 ? 1.094 -9.067 -9.925 1.00 90.12 123 TYR A O 1
ATOM 1033 N N . GLU A 1 124 ? -0.713 -7.757 -10.009 1.00 89.38 124 GLU A N 1
ATOM 1034 C CA . GLU A 1 124 ? -0.470 -7.266 -11.372 1.00 89.38 124 GLU A CA 1
ATOM 1035 C C . GLU A 1 124 ? 0.880 -6.536 -11.509 1.00 89.38 124 GLU A C 1
ATOM 1037 O O . GLU A 1 124 ? 1.592 -6.712 -12.498 1.00 89.38 124 GLU A O 1
ATOM 1042 N N . ILE A 1 125 ? 1.273 -5.747 -10.502 1.00 90.75 125 ILE A N 1
ATOM 1043 C CA . ILE A 1 125 ? 2.590 -5.093 -10.462 1.00 90.75 125 ILE A CA 1
ATOM 1044 C C . ILE A 1 125 ? 3.705 -6.142 -10.342 1.00 90.75 125 ILE A C 1
ATOM 1046 O O . ILE A 1 125 ? 4.698 -6.062 -11.064 1.00 90.75 125 ILE A O 1
ATOM 1050 N N . GLN A 1 126 ? 3.552 -7.141 -9.469 1.00 89.06 126 GLN A N 1
ATOM 1051 C CA . GLN A 1 126 ? 4.527 -8.228 -9.322 1.00 89.06 126 GLN A CA 1
ATOM 1052 C C . GLN A 1 126 ? 4.684 -9.034 -10.620 1.00 89.06 126 GLN A C 1
ATOM 1054 O O . GLN A 1 126 ? 5.812 -9.313 -11.034 1.00 89.06 126 GLN A O 1
ATOM 1059 N N . GLU A 1 127 ? 3.584 -9.365 -11.299 1.00 87.44 127 GLU A N 1
ATOM 1060 C CA . GLU A 1 127 ? 3.609 -10.026 -12.606 1.00 87.44 127 GLU A CA 1
ATOM 1061 C C . GLU A 1 127 ? 4.365 -9.189 -13.642 1.00 87.44 127 GLU A C 1
ATOM 1063 O O . GLU A 1 127 ? 5.243 -9.715 -14.331 1.00 87.44 127 GLU A O 1
ATOM 1068 N N . ALA A 1 128 ? 4.094 -7.882 -13.710 1.00 87.00 128 ALA A N 1
ATOM 1069 C CA . ALA A 1 128 ? 4.781 -6.972 -14.623 1.00 87.00 128 ALA A CA 1
ATOM 1070 C C . ALA A 1 128 ? 6.297 -6.915 -14.360 1.00 87.00 128 ALA A C 1
ATOM 1072 O O . ALA A 1 128 ? 7.088 -6.936 -15.305 1.00 87.00 128 ALA A O 1
ATOM 1073 N N . ILE A 1 129 ? 6.722 -6.905 -13.091 1.00 87.81 129 ILE A N 1
ATOM 1074 C CA . ILE A 1 129 ? 8.142 -6.944 -12.697 1.00 87.81 129 ILE A CA 1
ATOM 1075 C C . ILE A 1 129 ? 8.784 -8.277 -13.089 1.00 87.81 129 ILE A C 1
ATOM 1077 O O . ILE A 1 129 ? 9.888 -8.299 -13.640 1.00 87.81 129 ILE A O 1
ATOM 1081 N N . CYS A 1 130 ? 8.116 -9.399 -12.814 1.00 86.31 130 CYS A N 1
ATOM 1082 C CA . CYS A 1 130 ? 8.600 -10.732 -13.171 1.00 86.31 130 CYS A CA 1
ATOM 1083 C C . CYS A 1 130 ? 8.748 -10.886 -14.685 1.00 86.31 130 CYS A C 1
ATOM 1085 O O . CYS A 1 130 ? 9.769 -11.392 -15.163 1.00 86.31 130 CYS A O 1
ATOM 1087 N N . TRP A 1 131 ? 7.761 -10.404 -15.436 1.00 86.06 131 TRP A N 1
ATOM 1088 C CA . TRP A 1 131 ? 7.809 -10.366 -16.886 1.00 86.06 131 TRP A CA 1
ATOM 1089 C C . TRP A 1 131 ? 8.966 -9.495 -17.385 1.00 86.06 131 TRP A C 1
ATOM 1091 O O . TRP A 1 131 ? 9.795 -9.970 -18.165 1.00 86.06 131 TRP A O 1
ATOM 1101 N N . PHE A 1 132 ? 9.079 -8.262 -16.877 1.00 86.50 132 PHE A N 1
ATOM 1102 C CA . PHE A 1 132 ? 10.159 -7.344 -17.232 1.00 86.50 132 PHE A CA 1
ATOM 1103 C C . PHE A 1 132 ? 11.523 -7.985 -16.985 1.00 86.50 132 PHE A C 1
ATOM 1105 O O . PHE A 1 132 ? 12.380 -7.958 -17.860 1.00 86.50 132 PHE A O 1
ATOM 1112 N N . ASN A 1 133 ? 11.708 -8.652 -15.847 1.00 86.44 133 ASN A N 1
ATOM 1113 C CA . ASN A 1 133 ? 12.946 -9.357 -15.548 1.00 86.44 133 ASN A CA 1
ATOM 1114 C C . ASN A 1 133 ? 13.292 -10.420 -16.600 1.00 86.44 133 ASN A C 1
ATOM 1116 O O . ASN A 1 133 ? 14.425 -10.513 -17.068 1.00 86.44 133 ASN A O 1
ATOM 1120 N N . ASN A 1 134 ? 12.309 -11.233 -16.982 1.00 83.75 134 ASN A N 1
ATOM 1121 C CA . ASN A 1 134 ? 12.534 -12.312 -17.934 1.00 83.75 134 ASN A CA 1
ATOM 1122 C C . ASN A 1 134 ? 12.825 -11.777 -19.345 1.00 83.75 134 ASN A C 1
ATOM 1124 O O . ASN A 1 134 ? 13.714 -12.295 -20.016 1.00 83.75 134 ASN A O 1
ATOM 1128 N N . VAL A 1 135 ? 12.133 -10.724 -19.784 1.00 81.44 135 VAL A N 1
ATOM 1129 C CA . VAL A 1 135 ? 12.277 -10.207 -21.153 1.00 81.44 135 VAL A CA 1
ATOM 1130 C C . VAL A 1 135 ? 13.435 -9.220 -21.301 1.00 81.44 135 VAL A C 1
ATOM 1132 O O . VAL A 1 135 ? 14.131 -9.237 -22.318 1.00 81.44 135 VAL A O 1
ATOM 1135 N N . PHE A 1 136 ? 13.671 -8.373 -20.301 1.00 82.62 136 PHE A N 1
ATOM 1136 C CA . PHE A 1 136 ? 14.698 -7.334 -20.348 1.00 82.62 136 PHE A CA 1
ATOM 1137 C C . PHE A 1 136 ? 16.093 -7.863 -19.990 1.00 82.62 136 PHE A C 1
ATOM 1139 O O . PHE A 1 136 ? 17.074 -7.485 -20.637 1.00 82.62 136 PHE A O 1
ATOM 1146 N N . TRP A 1 137 ? 16.187 -8.742 -18.983 1.00 81.88 137 TRP A N 1
ATOM 1147 C CA . TRP A 1 137 ? 17.472 -9.242 -18.480 1.00 81.88 137 TRP A CA 1
ATOM 1148 C C . TRP A 1 137 ? 17.849 -10.623 -19.006 1.00 81.88 137 TRP A C 1
ATOM 1150 O O . TRP A 1 137 ? 19.019 -10.847 -19.305 1.00 81.88 137 TRP A O 1
ATOM 1160 N N . LYS A 1 138 ? 16.887 -11.548 -19.116 1.00 78.44 138 LYS A N 1
ATOM 1161 C CA . LYS A 1 138 ? 17.184 -12.967 -19.392 1.00 78.44 138 LYS A CA 1
ATOM 1162 C C . LYS A 1 138 ? 16.998 -13.402 -20.843 1.00 78.44 138 LYS A C 1
ATOM 1164 O O . LYS A 1 138 ? 17.417 -14.506 -21.182 1.00 78.44 138 LYS A O 1
ATOM 1169 N N . HIS A 1 139 ? 16.358 -12.596 -21.689 1.00 71.50 139 HIS A N 1
ATOM 1170 C CA . HIS A 1 139 ? 16.089 -13.005 -23.064 1.00 71.50 139 HIS A CA 1
ATOM 1171 C C . HIS A 1 139 ? 17.401 -13.102 -23.864 1.00 71.50 139 HIS A C 1
ATOM 1173 O O . HIS A 1 139 ? 18.155 -12.124 -23.891 1.00 71.50 139 HIS A O 1
ATOM 1179 N N . PRO A 1 140 ? 17.683 -14.231 -24.544 1.00 61.94 140 PRO A N 1
ATOM 1180 C CA . PRO A 1 140 ? 18.822 -14.321 -25.446 1.00 61.94 140 PRO A CA 1
ATOM 1181 C C . PRO A 1 140 ? 18.558 -13.404 -26.642 1.00 61.94 140 PRO A C 1
ATOM 1183 O O . PRO A 1 140 ? 17.566 -13.563 -27.352 1.00 61.94 140 PRO A O 1
ATOM 1186 N N . VAL A 1 141 ? 19.403 -12.400 -26.836 1.00 64.38 141 VAL A N 1
ATOM 1187 C CA . VAL A 1 141 ? 19.339 -11.494 -27.987 1.00 64.38 141 VAL A CA 1
ATOM 1188 C C . VAL A 1 141 ? 20.741 -11.390 -28.555 1.00 64.38 141 VAL A C 1
ATOM 1190 O O . VAL A 1 141 ? 21.708 -11.299 -27.797 1.00 64.38 141 VAL A O 1
ATOM 1193 N N . GLU A 1 142 ? 20.851 -11.416 -29.882 1.00 67.69 142 GLU A N 1
ATOM 1194 C CA . GLU A 1 142 ? 22.119 -11.163 -30.560 1.00 67.69 142 GLU A CA 1
ATOM 1195 C C . GLU A 1 142 ? 22.708 -9.816 -30.102 1.00 67.69 142 GLU A C 1
ATOM 1197 O O . GLU A 1 142 ? 21.952 -8.847 -29.944 1.00 67.69 142 GLU A O 1
ATOM 1202 N N . PRO A 1 143 ? 24.035 -9.723 -29.894 1.00 64.50 143 PRO A N 1
ATOM 1203 C CA . PRO A 1 143 ? 24.677 -8.527 -29.343 1.00 64.50 143 PRO A CA 1
ATOM 1204 C C . PRO A 1 143 ? 24.296 -7.234 -30.074 1.00 64.50 143 PRO A C 1
ATOM 1206 O O . PRO A 1 143 ? 24.053 -6.211 -29.434 1.00 64.50 143 PRO A O 1
ATOM 1209 N N . ASP A 1 144 ? 24.149 -7.315 -31.397 1.00 68.12 144 ASP A N 1
ATOM 1210 C CA . ASP A 1 144 ? 23.888 -6.171 -32.272 1.00 68.12 144 ASP A CA 1
ATOM 1211 C C . ASP A 1 144 ? 22.451 -5.624 -32.140 1.00 68.12 144 ASP A C 1
ATOM 1213 O O . ASP A 1 144 ? 22.203 -4.449 -32.407 1.00 68.12 144 ASP A O 1
ATOM 1217 N N . ASN A 1 145 ? 21.506 -6.435 -31.644 1.00 75.44 145 ASN A N 1
ATOM 1218 C CA . ASN A 1 145 ? 20.092 -6.068 -31.461 1.00 75.44 145 ASN A CA 1
ATOM 1219 C C . ASN A 1 145 ? 19.683 -5.875 -29.990 1.00 75.44 145 ASN A C 1
ATOM 1221 O O . ASN A 1 145 ? 18.576 -5.404 -29.701 1.00 75.44 145 ASN A O 1
ATOM 1225 N N . LEU A 1 146 ? 20.572 -6.202 -29.047 1.00 75.00 146 LEU A N 1
ATOM 1226 C CA . LEU A 1 146 ? 20.297 -6.190 -27.608 1.00 75.00 146 LEU A CA 1
ATOM 1227 C C . LEU A 1 146 ? 19.804 -4.825 -27.109 1.00 75.00 146 LEU A C 1
ATOM 1229 O O . LEU A 1 146 ? 18.901 -4.746 -26.273 1.00 75.00 146 LEU A O 1
ATOM 1233 N N . MET A 1 147 ? 20.369 -3.737 -27.634 1.00 76.94 147 MET A N 1
ATOM 1234 C CA . MET A 1 147 ? 20.004 -2.391 -27.201 1.00 76.94 147 MET A CA 1
ATOM 1235 C C . MET A 1 147 ? 18.592 -1.992 -27.647 1.00 76.94 147 MET A C 1
ATOM 1237 O O . MET A 1 147 ? 17.782 -1.542 -26.833 1.00 76.94 147 MET A O 1
ATOM 1241 N N . GLN A 1 148 ? 18.266 -2.187 -28.925 1.00 79.56 148 GLN A N 1
ATOM 1242 C CA . GLN A 1 148 ? 16.935 -1.859 -29.430 1.00 79.56 148 GLN A CA 1
ATOM 1243 C C . GLN A 1 148 ? 15.860 -2.711 -28.740 1.00 79.56 148 GLN A C 1
ATOM 1245 O O . GLN A 1 148 ? 14.793 -2.198 -28.394 1.00 79.56 148 GLN A O 1
ATOM 1250 N N . HIS A 1 149 ? 16.169 -3.983 -28.456 1.00 81.50 149 HIS A N 1
ATOM 1251 C CA . HIS A 1 149 ? 15.318 -4.860 -27.649 1.00 81.50 149 HIS A CA 1
ATOM 1252 C C . HIS A 1 149 ? 15.069 -4.283 -26.252 1.00 81.50 149 HIS A C 1
ATOM 1254 O O . HIS A 1 149 ? 13.919 -4.155 -25.835 1.00 81.50 149 HIS A O 1
ATOM 1260 N N . ARG A 1 150 ? 16.116 -3.863 -25.533 1.00 82.19 150 ARG A N 1
ATOM 1261 C CA . ARG A 1 150 ? 15.971 -3.253 -24.199 1.00 82.19 150 ARG A CA 1
ATOM 1262 C C . ARG A 1 150 ? 15.140 -1.975 -24.234 1.00 82.19 150 ARG A C 1
ATOM 1264 O O . ARG A 1 150 ? 14.224 -1.831 -23.432 1.00 82.19 150 ARG A O 1
ATOM 1271 N N . ILE A 1 151 ? 15.380 -1.084 -25.193 1.00 81.88 151 ILE A N 1
ATOM 1272 C CA . ILE A 1 151 ? 14.587 0.144 -25.365 1.00 81.88 151 ILE A CA 1
ATOM 1273 C C . ILE A 1 151 ? 13.096 -0.170 -25.562 1.00 81.88 151 ILE A C 1
ATOM 1275 O O . ILE A 1 151 ? 12.250 0.433 -24.899 1.00 81.88 151 ILE A O 1
ATOM 1279 N N . ASN A 1 152 ? 12.775 -1.120 -26.442 1.00 82.06 152 ASN A N 1
ATOM 1280 C CA . ASN A 1 152 ? 11.391 -1.484 -26.739 1.00 82.06 152 ASN A CA 1
ATOM 1281 C C . ASN A 1 152 ? 10.689 -2.093 -25.516 1.00 82.06 152 ASN A C 1
ATOM 1283 O O . ASN A 1 152 ? 9.547 -1.740 -25.224 1.00 82.06 152 ASN A O 1
ATOM 1287 N N . ASN A 1 153 ? 11.380 -2.955 -24.768 1.00 81.81 153 ASN A N 1
ATOM 1288 C CA . ASN A 1 153 ? 10.819 -3.587 -23.573 1.00 81.81 153 ASN A CA 1
ATOM 1289 C C . ASN A 1 153 ? 10.727 -2.635 -22.377 1.00 81.81 153 ASN A C 1
ATOM 1291 O O . ASN A 1 153 ? 9.801 -2.753 -21.577 1.00 81.81 153 ASN A O 1
ATOM 1295 N N . PHE A 1 154 ? 11.624 -1.650 -22.272 1.00 86.19 154 PHE A N 1
ATOM 1296 C CA . PHE A 1 154 ? 11.513 -0.616 -21.247 1.00 86.19 154 PHE A CA 1
ATOM 1297 C C . PHE A 1 154 ? 10.242 0.217 -21.409 1.00 86.19 154 PHE A C 1
ATOM 1299 O O . PHE A 1 154 ? 9.609 0.545 -20.413 1.00 86.19 154 PHE A O 1
ATOM 1306 N N . LYS A 1 155 ? 9.826 0.521 -22.647 1.00 82.81 155 LYS A N 1
ATOM 1307 C CA . LYS A 1 155 ? 8.592 1.281 -22.898 1.00 82.81 155 LYS A CA 1
ATOM 1308 C C . LYS A 1 155 ? 7.376 0.629 -22.233 1.00 82.81 155 LYS A C 1
ATOM 1310 O O . LYS A 1 155 ? 6.554 1.329 -21.656 1.00 82.81 155 LYS A O 1
ATOM 1315 N N . LEU A 1 156 ? 7.309 -0.703 -22.256 1.00 78.50 156 LEU A N 1
ATOM 1316 C CA . LEU A 1 156 ? 6.246 -1.443 -21.582 1.00 78.50 156 LEU A CA 1
ATOM 1317 C C . LEU A 1 156 ? 6.289 -1.216 -20.068 1.00 78.50 156 LEU A C 1
ATOM 1319 O O . LEU A 1 156 ? 5.255 -0.911 -19.493 1.00 78.50 156 LEU A O 1
ATOM 1323 N N . LEU A 1 157 ? 7.463 -1.274 -19.428 1.00 83.19 157 LEU A N 1
ATOM 1324 C CA . LEU A 1 157 ? 7.610 -0.965 -17.997 1.00 83.19 157 LEU A CA 1
ATOM 1325 C C . LEU A 1 157 ? 7.309 0.512 -17.676 1.00 83.19 157 LEU A C 1
ATOM 1327 O O . LEU A 1 157 ? 6.712 0.817 -16.646 1.00 83.19 157 LEU A O 1
ATOM 1331 N N . TRP A 1 158 ? 7.689 1.433 -18.560 1.00 87.94 158 TRP A N 1
ATOM 1332 C CA . TRP A 1 158 ? 7.439 2.867 -18.412 1.00 87.94 158 TRP A CA 1
ATOM 1333 C C . TRP A 1 158 ? 5.946 3.203 -18.349 1.00 87.94 158 TRP A C 1
ATOM 1335 O O . TRP A 1 158 ? 5.546 4.104 -17.607 1.00 87.94 158 TRP A O 1
ATOM 1345 N N . ASP A 1 159 ? 5.116 2.466 -19.085 1.00 85.62 159 ASP A N 1
ATOM 1346 C CA . ASP A 1 159 ? 3.662 2.632 -19.071 1.00 85.62 159 ASP A CA 1
ATOM 1347 C C . ASP A 1 159 ? 3.040 2.202 -17.724 1.00 85.62 159 ASP A C 1
ATOM 1349 O O . ASP A 1 159 ? 2.000 2.729 -17.328 1.00 85.62 159 ASP A O 1
ATOM 1353 N N . TRP A 1 160 ? 3.712 1.337 -16.951 1.00 87.31 160 TRP A N 1
ATOM 1354 C CA . TRP A 1 160 ? 3.292 0.958 -15.593 1.00 87.31 160 TRP A CA 1
ATOM 1355 C C . TRP A 1 160 ? 3.626 2.002 -14.521 1.00 87.31 160 TRP A C 1
ATOM 1357 O O . TRP A 1 160 ? 3.114 1.897 -13.405 1.00 87.31 160 TRP A O 1
ATOM 1367 N N . ARG A 1 161 ? 4.436 3.030 -14.819 1.00 90.19 161 ARG A N 1
ATOM 1368 C CA . ARG A 1 161 ? 4.868 4.014 -13.805 1.00 90.19 161 ARG A CA 1
ATOM 1369 C C . ARG A 1 161 ? 3.686 4.697 -13.112 1.00 90.19 161 ARG A C 1
ATOM 1371 O O . ARG A 1 161 ? 3.662 4.774 -11.891 1.00 90.19 161 ARG A O 1
ATOM 1378 N N . THR A 1 162 ? 2.683 5.121 -13.885 1.00 88.44 162 THR A N 1
ATOM 1379 C CA . THR A 1 162 ? 1.493 5.811 -13.368 1.00 88.44 162 THR A CA 1
ATOM 1380 C C . THR A 1 162 ? 0.616 4.846 -12.579 1.00 88.44 162 THR A C 1
ATOM 1382 O O . THR A 1 162 ? 0.021 5.222 -11.580 1.00 88.44 162 THR A O 1
ATOM 1385 N N . TYR A 1 163 ? 0.595 3.568 -12.964 1.00 90.12 163 TYR A N 1
ATOM 1386 C CA . TYR A 1 163 ? -0.123 2.536 -12.223 1.00 90.12 163 TYR A CA 1
ATOM 1387 C C . TYR A 1 163 ? 0.487 2.270 -10.838 1.00 90.12 163 TYR A C 1
ATOM 1389 O O . TYR A 1 163 ? -0.243 2.093 -9.858 1.00 90.12 163 TYR A O 1
ATOM 1397 N N . ILE A 1 164 ? 1.821 2.263 -10.758 1.00 92.62 164 ILE A N 1
ATOM 1398 C CA . ILE A 1 164 ? 2.579 2.144 -9.506 1.00 92.62 164 ILE A CA 1
ATOM 1399 C C . ILE A 1 164 ? 2.384 3.398 -8.646 1.00 92.62 164 ILE A C 1
ATOM 1401 O O . ILE A 1 164 ? 2.125 3.279 -7.453 1.00 92.62 164 ILE A O 1
ATOM 1405 N N . GLU A 1 165 ? 2.447 4.586 -9.245 1.00 91.81 165 GLU A N 1
ATOM 1406 C CA . GLU A 1 165 ? 2.192 5.861 -8.565 1.00 91.81 165 GLU A CA 1
ATOM 1407 C C . GLU A 1 165 ? 0.777 5.920 -7.968 1.00 91.81 165 GLU A C 1
ATOM 1409 O O . GLU A 1 165 ? 0.618 6.185 -6.776 1.00 91.81 165 GLU A O 1
ATOM 1414 N N . ASP A 1 166 ? -0.246 5.558 -8.748 1.00 91.12 166 ASP A N 1
ATOM 1415 C CA . ASP A 1 166 ? -1.624 5.432 -8.266 1.00 91.12 166 ASP A CA 1
ATOM 1416 C C . ASP A 1 166 ? -1.721 4.447 -7.094 1.00 91.12 166 ASP A C 1
ATOM 1418 O O . ASP A 1 166 ? -2.411 4.711 -6.109 1.00 91.12 166 ASP A O 1
ATOM 1422 N N . GLN A 1 167 ? -1.025 3.307 -7.176 1.00 94.00 167 GLN A N 1
ATOM 1423 C CA . GLN A 1 167 ? -1.008 2.323 -6.095 1.00 94.00 167 GLN A CA 1
ATOM 1424 C C . GLN A 1 167 ? -0.393 2.908 -4.816 1.00 94.00 167 GLN A C 1
ATOM 1426 O O . GLN A 1 167 ? -0.960 2.721 -3.742 1.00 94.00 167 GLN A O 1
ATOM 1431 N N . ILE A 1 168 ? 0.716 3.648 -4.914 1.00 94.00 168 ILE A N 1
ATOM 1432 C CA . ILE A 1 168 ? 1.335 4.337 -3.770 1.00 94.00 168 ILE A CA 1
ATOM 1433 C C . ILE A 1 168 ? 0.326 5.291 -3.121 1.00 94.00 168 ILE A C 1
ATOM 1435 O O . ILE A 1 168 ? 0.101 5.218 -1.911 1.00 94.00 168 ILE A O 1
ATOM 1439 N N . CYS A 1 169 ? -0.323 6.140 -3.921 1.00 91.00 169 CYS A N 1
ATOM 1440 C CA . CYS A 1 169 ? -1.319 7.098 -3.443 1.00 91.00 169 CYS A CA 1
ATOM 1441 C C . CYS A 1 169 ? -2.482 6.408 -2.719 1.00 91.00 169 CYS A C 1
ATOM 1443 O O . CYS A 1 169 ? -2.860 6.820 -1.623 1.00 91.00 169 CYS A O 1
ATOM 1445 N N . LEU A 1 170 ? -3.015 5.323 -3.287 1.00 93.81 170 LEU A N 1
ATOM 1446 C CA . LEU A 1 170 ? -4.119 4.569 -2.693 1.00 93.81 170 LEU A CA 1
ATOM 1447 C C . LEU A 1 170 ? -3.736 3.898 -1.368 1.00 93.81 170 LEU A C 1
ATOM 1449 O O . LEU A 1 170 ? -4.525 3.900 -0.423 1.00 93.81 170 LEU A O 1
ATOM 1453 N N . VAL A 1 171 ? -2.530 3.338 -1.275 1.00 95.12 171 VAL A N 1
ATOM 1454 C CA . VAL A 1 171 ? -2.042 2.678 -0.054 1.00 95.12 171 VAL A CA 1
ATOM 1455 C C . VAL A 1 171 ? -1.789 3.703 1.055 1.00 95.12 171 VAL A C 1
ATOM 1457 O O . VAL A 1 171 ? -2.151 3.457 2.207 1.00 95.12 171 VAL A O 1
ATOM 1460 N N . ILE A 1 172 ? -1.240 4.877 0.720 1.00 93.06 172 ILE A N 1
ATOM 1461 C CA . ILE A 1 172 ? -1.103 6.005 1.656 1.00 93.06 172 ILE A CA 1
ATOM 1462 C C . ILE A 1 172 ? -2.482 6.461 2.142 1.00 93.06 172 ILE A C 1
ATOM 1464 O O . ILE A 1 172 ? -2.694 6.648 3.341 1.00 93.06 172 ILE A O 1
ATOM 1468 N N . ASP A 1 173 ? -3.439 6.605 1.227 1.00 92.38 173 ASP A N 1
ATOM 1469 C CA . ASP A 1 173 ? -4.792 7.040 1.559 1.00 92.38 173 ASP A CA 1
ATOM 1470 C C . ASP A 1 173 ? -5.500 6.050 2.505 1.00 92.38 173 ASP A C 1
ATOM 1472 O O . ASP A 1 173 ? -6.131 6.452 3.489 1.00 92.38 173 ASP A O 1
ATOM 1476 N N . LEU A 1 174 ? -5.325 4.744 2.270 1.00 94.19 174 LEU A N 1
ATOM 1477 C CA . LEU A 1 174 ? -5.794 3.683 3.163 1.00 94.19 174 LEU A CA 1
ATOM 1478 C C . LEU A 1 174 ? -5.116 3.742 4.538 1.00 94.19 174 LEU A C 1
ATOM 1480 O O . LEU A 1 174 ? -5.792 3.617 5.561 1.00 94.19 174 LEU A O 1
ATOM 1484 N N . GLN A 1 175 ? -3.799 3.960 4.580 1.00 94.88 175 GLN A N 1
ATOM 1485 C CA . GLN A 1 175 ? -3.047 4.087 5.829 1.00 94.88 175 GLN A CA 1
ATOM 1486 C C . GLN A 1 175 ? -3.579 5.251 6.677 1.00 94.88 175 GLN A C 1
ATOM 1488 O O . GLN A 1 175 ? -3.882 5.067 7.858 1.00 94.88 175 GLN A O 1
ATOM 1493 N N . ILE A 1 176 ? -3.748 6.430 6.071 1.00 92.44 176 ILE A N 1
ATOM 1494 C CA . ILE A 1 176 ? -4.292 7.621 6.739 1.00 92.44 176 ILE A CA 1
ATOM 1495 C C . ILE A 1 176 ? -5.711 7.345 7.242 1.00 92.44 176 ILE A C 1
ATOM 1497 O O . ILE A 1 176 ? -6.050 7.701 8.374 1.00 92.44 176 ILE A O 1
ATOM 1501 N N . TYR A 1 177 ? -6.545 6.687 6.429 1.00 92.81 177 TYR A N 1
ATOM 1502 C CA . TYR A 1 177 ? -7.894 6.316 6.842 1.00 92.81 177 TYR A CA 1
ATOM 1503 C C . TYR A 1 177 ? -7.898 5.447 8.096 1.00 92.81 177 TYR A C 1
ATOM 1505 O O . TYR A 1 177 ? -8.566 5.794 9.069 1.00 92.81 177 TYR A O 1
ATOM 1513 N N . LEU A 1 178 ? -7.150 4.344 8.086 1.00 93.50 178 LEU A N 1
ATOM 1514 C CA . LEU A 1 178 ? -7.092 3.393 9.195 1.00 93.50 178 LEU A CA 1
ATOM 1515 C C . LEU A 1 178 ? -6.572 4.048 10.477 1.00 93.50 178 LEU A C 1
ATOM 1517 O O . LEU A 1 178 ? -7.122 3.832 11.559 1.00 93.50 178 LEU A O 1
ATOM 1521 N N . GLN A 1 179 ? -5.560 4.909 10.357 1.00 93.19 179 GLN A N 1
ATOM 1522 C CA . GLN A 1 179 ? -5.035 5.680 11.482 1.00 93.19 179 GLN A CA 1
ATOM 1523 C C . GLN A 1 179 ? -6.087 6.614 12.074 1.00 93.19 179 GLN A C 1
ATOM 1525 O O . GLN A 1 179 ? -6.304 6.595 13.289 1.00 93.19 179 GLN A O 1
ATOM 1530 N N . ASN A 1 180 ? -6.771 7.387 11.229 1.00 92.88 180 ASN A N 1
ATOM 1531 C CA . ASN A 1 180 ? -7.821 8.301 11.666 1.00 92.88 180 ASN A CA 1
ATOM 1532 C C . ASN A 1 180 ? -9.007 7.544 12.266 1.00 92.88 180 ASN A C 1
ATOM 1534 O O . ASN A 1 180 ? -9.548 7.945 13.294 1.00 92.88 180 ASN A O 1
ATOM 1538 N N . ARG A 1 181 ? -9.394 6.419 11.663 1.00 91.88 181 ARG A N 1
ATOM 1539 C CA . ARG A 1 181 ? -10.487 5.578 12.144 1.00 91.88 181 ARG A CA 1
ATOM 1540 C C . ARG A 1 181 ? -10.196 5.053 13.546 1.00 91.88 181 ARG A C 1
ATOM 1542 O O . ARG A 1 181 ? -10.999 5.279 14.448 1.00 91.88 181 ARG A O 1
ATOM 1549 N N . ALA A 1 182 ? -9.035 4.433 13.746 1.00 92.81 182 ALA A N 1
ATOM 1550 C CA . ALA A 1 182 ? -8.629 3.898 15.041 1.00 92.81 182 ALA A CA 1
ATOM 1551 C C . ALA A 1 182 ? -8.506 4.997 16.111 1.00 92.81 182 ALA A C 1
ATOM 1553 O O . ALA A 1 182 ? -9.022 4.848 17.217 1.00 92.81 182 ALA A O 1
ATOM 1554 N N . LEU A 1 183 ? -7.881 6.132 15.777 1.00 91.38 183 LEU A N 1
ATOM 1555 C CA . LEU A 1 183 ? -7.751 7.271 16.693 1.00 91.38 183 LEU A CA 1
ATOM 1556 C C . LEU A 1 183 ? -9.103 7.874 17.076 1.00 91.38 183 LEU A C 1
ATOM 1558 O O . LEU A 1 183 ? -9.313 8.209 18.240 1.00 91.38 183 LEU A O 1
ATOM 1562 N N . SER A 1 184 ? -10.017 7.992 16.112 1.00 91.88 184 SER A N 1
ATOM 1563 C CA . SER A 1 184 ? -11.368 8.501 16.339 1.00 91.88 184 SER A CA 1
ATOM 1564 C C . SER A 1 184 ? -12.132 7.635 17.343 1.00 91.88 184 SER A C 1
ATOM 1566 O O . SER A 1 184 ? -12.778 8.174 18.242 1.00 91.88 184 SER A O 1
ATOM 1568 N N . GLU A 1 185 ? -12.010 6.307 17.248 1.00 90.69 185 GLU A N 1
ATOM 1569 C CA . GLU A 1 185 ? -12.659 5.383 18.187 1.00 90.69 185 GLU A CA 1
ATOM 1570 C C . GLU A 1 185 ? -12.041 5.418 19.583 1.00 90.69 185 GLU A C 1
ATOM 1572 O O . GLU A 1 185 ? -12.779 5.482 20.565 1.00 90.69 185 GLU A O 1
ATOM 1577 N N . ILE A 1 186 ? -10.708 5.419 19.676 1.00 90.12 186 ILE A N 1
ATOM 1578 C CA . ILE A 1 186 ? -9.991 5.439 20.960 1.00 90.12 186 ILE A CA 1
ATOM 1579 C C . ILE A 1 186 ? -10.252 6.759 21.701 1.00 90.12 186 ILE A C 1
ATOM 1581 O O . ILE A 1 186 ? -10.573 6.766 22.890 1.00 90.12 186 ILE A O 1
ATOM 1585 N N . ALA A 1 187 ? -10.140 7.892 21.001 1.00 90.38 187 ALA A N 1
ATOM 1586 C CA . ALA A 1 187 ? -10.319 9.214 21.598 1.00 90.38 187 ALA A CA 1
ATOM 1587 C C . ALA A 1 187 ? -11.797 9.594 21.793 1.00 90.38 187 ALA A C 1
ATOM 1589 O O . ALA A 1 187 ? -12.096 10.515 22.551 1.00 90.38 187 ALA A O 1
ATOM 1590 N N . GLY A 1 188 ? -12.725 8.923 21.103 1.00 89.50 188 GLY A N 1
ATOM 1591 C CA . GLY A 1 188 ? -14.135 9.317 21.062 1.00 89.50 188 GLY A CA 1
ATOM 1592 C C . GLY A 1 188 ? -14.371 10.655 20.349 1.00 89.50 188 GLY A C 1
ATOM 1593 O O . GLY A 1 188 ? -15.369 11.324 20.611 1.00 89.50 188 GLY A O 1
ATOM 1594 N N . ILE A 1 189 ? -13.451 11.067 19.471 1.00 89.31 189 ILE A N 1
ATOM 1595 C CA . ILE A 1 189 ? -13.508 12.336 18.731 1.00 89.31 189 ILE A CA 1
ATOM 1596 C C . ILE A 1 189 ? -13.777 12.029 17.266 1.00 89.31 189 ILE A C 1
ATOM 1598 O O . ILE A 1 189 ? -13.127 11.168 16.681 1.00 89.31 189 ILE A O 1
ATOM 1602 N N . LYS A 1 190 ? -14.699 12.759 16.635 1.00 87.38 190 LYS A N 1
ATOM 1603 C CA . LYS A 1 190 ? -14.936 12.639 15.195 1.00 87.38 190 LYS A CA 1
ATOM 1604 C C . LYS A 1 190 ? -13.814 13.337 14.426 1.00 87.38 190 LYS A C 1
ATOM 1606 O O . LYS A 1 190 ? -13.720 14.562 14.454 1.00 87.38 190 LYS A O 1
ATOM 1611 N N . ILE A 1 191 ? -12.989 12.563 13.726 1.00 83.62 191 ILE A N 1
ATOM 1612 C CA . ILE A 1 191 ? -11.974 13.112 12.821 1.00 83.62 191 ILE A CA 1
ATOM 1613 C C . ILE A 1 191 ? -12.652 13.453 11.482 1.00 83.62 191 ILE A C 1
ATOM 1615 O O . ILE A 1 191 ? -13.433 12.634 10.983 1.00 83.62 191 ILE A O 1
ATOM 1619 N N . PRO A 1 192 ? -12.418 14.648 10.905 1.00 80.62 192 PRO A N 1
ATOM 1620 C CA . PRO A 1 192 ? -12.971 15.017 9.608 1.00 80.62 192 PRO A CA 1
ATOM 1621 C C . PRO A 1 192 ? -12.607 14.010 8.515 1.00 80.62 192 PRO A C 1
ATOM 1623 O O . PRO A 1 192 ? -11.528 13.415 8.528 1.00 80.62 192 PRO A O 1
ATOM 1626 N N . ALA A 1 193 ? -13.504 13.845 7.543 1.00 75.31 193 ALA A N 1
ATOM 1627 C CA . ALA A 1 193 ? -13.196 13.053 6.364 1.00 75.31 193 ALA A CA 1
ATOM 1628 C C . ALA A 1 193 ? -12.028 13.698 5.607 1.00 75.31 193 ALA A C 1
ATOM 1630 O O . ALA A 1 193 ? -12.007 14.910 5.379 1.00 75.31 193 ALA A O 1
ATOM 1631 N N . ARG A 1 194 ? -11.061 12.871 5.214 1.00 80.06 194 ARG A N 1
ATOM 1632 C CA . ARG A 1 194 ? -9.945 13.305 4.377 1.00 80.06 194 ARG A CA 1
ATOM 1633 C C . ARG A 1 194 ? -10.465 13.790 3.025 1.00 80.06 194 ARG A C 1
ATOM 1635 O O . ARG A 1 194 ? -11.362 13.182 2.444 1.00 80.06 194 ARG A O 1
ATOM 1642 N N . THR A 1 195 ? -9.902 14.889 2.545 1.00 73.94 195 THR A N 1
ATOM 1643 C CA . THR A 1 195 ? -10.195 15.461 1.231 1.00 73.94 195 THR A CA 1
ATOM 1644 C C . THR A 1 195 ? -8.884 15.528 0.457 1.00 73.94 195 THR A C 1
ATOM 1646 O O . THR A 1 195 ? -7.937 16.141 0.949 1.00 73.94 195 THR A O 1
ATOM 1649 N N . PRO A 1 196 ? -8.782 14.869 -0.708 1.00 70.50 196 PRO A N 1
ATOM 1650 C CA . PRO A 1 196 ? -7.592 14.986 -1.533 1.00 70.50 196 PRO A CA 1
ATOM 1651 C C . PRO A 1 196 ? -7.435 16.429 -2.012 1.00 70.50 196 PRO A C 1
ATOM 1653 O O . PRO A 1 196 ? -8.411 17.052 -2.429 1.00 70.50 196 PRO A O 1
ATOM 1656 N N . SER A 1 197 ? -6.204 16.938 -1.983 1.00 76.88 197 SER A N 1
ATOM 1657 C CA . SER A 1 197 ? -5.879 18.260 -2.532 1.00 76.88 197 SER A CA 1
ATOM 1658 C C . SER A 1 197 ? -6.062 18.310 -4.050 1.00 76.88 197 SER A C 1
ATOM 1660 O O . SER A 1 197 ? -6.399 19.356 -4.593 1.00 76.88 197 SER A O 1
ATOM 1662 N N . ASP A 1 198 ? -5.856 17.175 -4.720 1.00 80.12 198 ASP A N 1
ATOM 1663 C CA . ASP A 1 198 ? -6.054 17.016 -6.154 1.00 80.12 198 ASP A CA 1
ATOM 1664 C C . ASP A 1 198 ? -7.228 16.051 -6.411 1.00 80.12 198 ASP A C 1
ATOM 1666 O O . ASP A 1 198 ? -7.142 14.869 -6.077 1.00 80.12 198 ASP A O 1
ATOM 1670 N N . PRO A 1 199 ? -8.356 16.507 -6.978 1.00 77.06 199 PRO A N 1
ATOM 1671 C CA . PRO A 1 199 ? -9.481 15.631 -7.283 1.00 77.06 199 PRO A CA 1
ATOM 1672 C C . PRO A 1 199 ? -9.219 14.706 -8.482 1.00 77.06 199 PRO A C 1
ATOM 1674 O O . PRO A 1 199 ? -10.004 13.780 -8.685 1.00 77.06 199 PRO A O 1
ATOM 1677 N N . SER A 1 200 ? -8.154 14.938 -9.258 1.00 81.44 200 SER A N 1
ATOM 1678 C CA . SER A 1 200 ? -7.810 14.164 -10.456 1.00 81.44 200 SER A CA 1
ATOM 1679 C C . SER A 1 200 ? -7.037 12.874 -10.170 1.00 81.44 200 SER A C 1
ATOM 1681 O O . SER A 1 200 ? -6.862 12.059 -11.076 1.00 81.44 200 SER A O 1
ATOM 1683 N N . VAL A 1 201 ? -6.625 12.639 -8.921 1.00 81.50 201 VAL A N 1
ATOM 1684 C CA . VAL A 1 201 ? -5.947 11.397 -8.533 1.00 81.50 201 VAL A CA 1
ATOM 1685 C C . VAL A 1 201 ? -6.926 10.325 -8.057 1.00 81.50 201 VAL A C 1
ATOM 1687 O O . VAL A 1 201 ? -8.009 10.614 -7.528 1.00 81.50 201 VAL A O 1
ATOM 1690 N N . CYS A 1 202 ? -6.515 9.065 -8.220 1.00 85.38 202 CYS A N 1
ATOM 1691 C CA . CYS A 1 202 ? -7.206 7.929 -7.625 1.00 85.38 202 CYS A CA 1
ATOM 1692 C C . CYS A 1 202 ? -7.245 8.067 -6.095 1.00 85.38 202 CYS A C 1
ATOM 1694 O O . CYS A 1 202 ? -6.259 8.448 -5.464 1.00 85.38 202 CYS A O 1
ATOM 1696 N N . ARG A 1 203 ? -8.387 7.742 -5.487 1.00 88.75 203 ARG A N 1
ATOM 1697 C CA . ARG A 1 203 ? -8.602 7.895 -4.039 1.00 88.75 203 ARG A CA 1
ATOM 1698 C C . ARG A 1 203 ? -9.572 6.859 -3.498 1.00 88.75 203 ARG A C 1
ATOM 1700 O O . ARG A 1 203 ? -10.357 6.281 -4.249 1.00 88.75 203 ARG A O 1
ATOM 1707 N N . ILE A 1 204 ? -9.566 6.667 -2.184 1.00 91.56 204 ILE A N 1
ATOM 1708 C CA . ILE A 1 204 ? -10.551 5.831 -1.503 1.00 91.56 204 ILE A CA 1
ATOM 1709 C C . ILE A 1 204 ? -11.601 6.737 -0.858 1.00 91.56 204 ILE A C 1
ATOM 1711 O O . ILE A 1 204 ? -11.282 7.669 -0.121 1.00 91.56 204 ILE A O 1
ATOM 1715 N N . ILE A 1 205 ? -12.876 6.448 -1.100 1.00 90.50 205 ILE A N 1
ATOM 1716 C CA . ILE A 1 205 ? -13.998 7.170 -0.490 1.00 90.50 205 ILE A CA 1
ATOM 1717 C C . ILE A 1 205 ? -14.925 6.213 0.252 1.00 90.50 205 ILE A C 1
ATOM 1719 O O . ILE A 1 205 ? -14.930 5.008 0.009 1.00 90.50 205 ILE A O 1
ATOM 1723 N N . THR A 1 206 ? -15.726 6.757 1.162 1.00 89.25 206 THR A N 1
ATOM 1724 C CA . THR A 1 206 ? -16.789 6.007 1.834 1.00 89.25 206 THR A CA 1
ATOM 1725 C C . THR A 1 206 ? -18.052 6.048 0.977 1.00 89.25 206 THR A C 1
ATOM 1727 O O . THR A 1 206 ? -18.561 7.122 0.661 1.00 89.25 206 THR A O 1
ATOM 1730 N N . SER A 1 207 ? -18.549 4.877 0.589 1.00 89.00 207 SER A N 1
ATOM 1731 C CA . SER A 1 207 ? -19.820 4.709 -0.120 1.00 89.00 207 SER A CA 1
ATOM 1732 C C . SER A 1 207 ? -21.024 5.001 0.786 1.00 89.00 207 SER A C 1
ATOM 1734 O O . SER A 1 207 ? -20.906 5.048 2.011 1.00 89.00 207 SER A O 1
ATOM 1736 N N . LEU A 1 208 ? -22.215 5.116 0.189 1.00 86.56 208 LEU A N 1
ATOM 1737 C CA . LEU A 1 208 ? -23.478 5.298 0.923 1.00 86.56 208 LEU A CA 1
ATOM 1738 C C . LEU A 1 208 ? -23.761 4.170 1.930 1.00 86.56 208 LEU A C 1
ATOM 1740 O O . LEU A 1 208 ? -24.408 4.403 2.945 1.00 86.56 208 LEU A O 1
ATOM 1744 N N . ASN A 1 209 ? -23.235 2.970 1.674 1.00 86.94 209 ASN A N 1
ATOM 1745 C CA . ASN A 1 209 ? -23.409 1.801 2.537 1.00 86.94 209 ASN A CA 1
ATOM 1746 C C . ASN A 1 209 ? -22.351 1.721 3.655 1.00 86.94 209 ASN A C 1
ATOM 1748 O O . ASN A 1 209 ? -22.282 0.717 4.356 1.00 86.94 209 ASN A O 1
ATOM 1752 N N . GLY A 1 210 ? -21.487 2.732 3.794 1.00 85.56 210 GLY A N 1
ATOM 1753 C CA . GLY A 1 210 ? -20.413 2.765 4.792 1.00 85.56 210 GLY A CA 1
ATOM 1754 C C . GLY A 1 210 ? -19.143 2.000 4.402 1.00 85.56 210 GLY A C 1
ATOM 1755 O O . GLY A 1 210 ? -18.118 2.169 5.053 1.00 85.56 210 GLY A O 1
ATOM 1756 N N . ASN A 1 211 ? -19.169 1.219 3.317 1.00 90.62 211 ASN A N 1
ATOM 1757 C CA . ASN A 1 211 ? -17.989 0.523 2.797 1.00 90.62 211 ASN A CA 1
ATOM 1758 C C . ASN A 1 211 ? -17.036 1.487 2.097 1.00 90.62 211 ASN A C 1
ATOM 1760 O O . ASN A 1 211 ? -17.485 2.445 1.458 1.00 90.62 211 ASN A O 1
ATOM 1764 N N . LEU A 1 212 ? -15.740 1.197 2.144 1.00 91.31 212 LEU A N 1
ATOM 1765 C CA . LEU A 1 212 ? -14.760 1.902 1.333 1.00 91.31 212 LEU A CA 1
ATOM 1766 C C . LEU A 1 212 ? -14.794 1.402 -0.112 1.00 91.31 212 LEU A C 1
ATOM 1768 O O . LEU A 1 212 ? -14.901 0.201 -0.365 1.00 91.31 212 LEU A O 1
ATOM 1772 N N . ILE A 1 213 ? -14.656 2.334 -1.050 1.00 92.25 213 ILE A N 1
ATOM 1773 C CA . ILE A 1 213 ? -14.536 2.067 -2.484 1.00 92.25 213 ILE A CA 1
ATOM 1774 C C . ILE A 1 213 ? -13.378 2.872 -3.065 1.00 92.25 213 ILE A C 1
ATOM 1776 O O . ILE A 1 213 ? -13.050 3.951 -2.570 1.00 92.25 213 ILE A O 1
ATOM 1780 N N . VAL A 1 214 ? -12.768 2.350 -4.125 1.00 91.00 214 VAL A N 1
ATOM 1781 C CA . VAL A 1 214 ? -11.744 3.062 -4.894 1.00 91.00 214 VAL A CA 1
ATOM 1782 C C . VAL A 1 214 ? -12.435 3.830 -6.017 1.00 91.00 214 VAL A C 1
ATOM 1784 O O . VAL A 1 214 ? -13.262 3.260 -6.726 1.00 91.00 214 VAL A O 1
ATOM 1787 N N . VAL A 1 215 ? -12.096 5.103 -6.198 1.00 90.38 215 VAL A N 1
ATOM 1788 C CA . VAL A 1 215 ? -12.571 5.917 -7.324 1.00 90.38 215 VAL A CA 1
ATOM 1789 C C . VAL A 1 215 ? -11.404 6.500 -8.109 1.00 90.38 215 VAL A C 1
ATOM 1791 O O . VAL A 1 215 ? -10.352 6.796 -7.537 1.00 90.38 215 VAL A O 1
ATOM 1794 N N . ASP A 1 216 ? -11.590 6.654 -9.417 1.00 87.12 216 ASP A N 1
ATOM 1795 C CA . ASP A 1 216 ? -10.625 7.320 -10.290 1.00 87.12 216 ASP A CA 1
ATOM 1796 C C . ASP A 1 216 ? -10.678 8.855 -10.152 1.00 87.12 216 ASP A C 1
ATOM 1798 O O . ASP A 1 216 ? -11.504 9.419 -9.427 1.00 87.12 216 ASP A O 1
ATOM 1802 N N . GLY A 1 217 ? -9.799 9.546 -10.881 1.00 80.12 217 GLY A N 1
ATOM 1803 C CA . GLY A 1 217 ? -9.742 11.011 -10.936 1.00 80.12 217 GLY A CA 1
ATOM 1804 C C . GLY A 1 217 ? -11.002 11.710 -11.451 1.00 80.12 217 GLY A C 1
ATOM 1805 O O . GLY A 1 217 ? -11.139 12.922 -11.322 1.00 80.12 217 GLY A O 1
ATOM 1806 N N . GLN A 1 218 ? -11.937 10.965 -12.039 1.00 84.69 218 GLN A N 1
ATOM 1807 C CA . GLN A 1 218 ? -13.230 11.471 -12.498 1.00 84.69 218 GLN A CA 1
ATOM 1808 C C . GLN A 1 218 ? -14.348 11.153 -11.492 1.00 84.69 218 GLN A C 1
ATOM 1810 O O . GLN A 1 218 ? -15.484 11.582 -11.675 1.00 84.69 218 GLN A O 1
ATOM 1815 N N . GLY A 1 219 ? -14.032 10.436 -10.408 1.00 85.12 219 GLY A N 1
ATOM 1816 C CA . GLY A 1 219 ? -14.989 9.994 -9.399 1.00 85.12 219 GLY A CA 1
ATOM 1817 C C . GLY A 1 219 ? -15.725 8.704 -9.759 1.00 85.12 219 GLY A C 1
ATOM 1818 O O . GLY A 1 219 ? -16.656 8.335 -9.044 1.00 85.12 219 GLY A O 1
ATOM 1819 N N . ASN A 1 220 ? -15.325 8.002 -10.823 1.00 88.88 220 ASN A N 1
ATOM 1820 C CA . ASN A 1 220 ? -15.929 6.724 -11.185 1.00 88.88 220 ASN A CA 1
ATOM 1821 C C . ASN A 1 220 ? -15.391 5.612 -10.284 1.00 88.88 220 ASN A C 1
ATOM 1823 O O . ASN A 1 220 ? -14.185 5.507 -10.064 1.00 88.88 220 ASN A O 1
ATOM 1827 N N . GLU A 1 221 ? -16.281 4.748 -9.798 1.00 89.12 221 GLU A N 1
ATOM 1828 C CA . GLU A 1 221 ? -15.901 3.589 -8.993 1.00 89.12 221 GLU A CA 1
ATOM 1829 C C . GLU A 1 221 ? -15.068 2.591 -9.808 1.00 89.12 221 GLU A C 1
ATOM 1831 O O . GLU A 1 221 ? -15.499 2.070 -10.841 1.00 89.12 221 GLU A O 1
ATOM 1836 N N . ILE A 1 222 ? -13.880 2.275 -9.300 1.00 85.88 222 ILE A N 1
ATOM 1837 C CA . ILE A 1 222 ? -13.004 1.240 -9.835 1.00 85.88 222 ILE A CA 1
ATOM 1838 C C . ILE A 1 222 ? -13.423 -0.088 -9.195 1.00 85.88 222 ILE A C 1
ATOM 1840 O O . ILE A 1 222 ? -12.980 -0.439 -8.105 1.00 85.88 222 ILE A O 1
ATOM 1844 N N . LYS A 1 223 ? -14.295 -0.838 -9.879 1.00 78.94 223 LYS A N 1
ATOM 1845 C CA . LYS A 1 223 ? -14.760 -2.170 -9.429 1.00 78.94 223 LYS A CA 1
ATOM 1846 C C . LYS A 1 223 ? -13.784 -3.296 -9.761 1.00 78.94 223 LYS A C 1
ATOM 1848 O O . LYS A 1 223 ? -13.717 -4.311 -9.073 1.00 78.94 223 LYS A O 1
ATOM 1853 N N . HIS A 1 224 ? -13.024 -3.101 -10.828 1.00 63.78 224 HIS A N 1
ATOM 1854 C CA . HIS A 1 224 ? -11.961 -3.985 -11.276 1.00 63.78 224 HIS A CA 1
ATOM 1855 C C . HIS A 1 224 ? -10.757 -3.110 -11.601 1.00 63.78 224 HIS A C 1
ATOM 1857 O O . HIS A 1 224 ? -10.941 -1.997 -12.102 1.00 63.78 224 HIS A O 1
ATOM 1863 N N . SER A 1 225 ? -9.537 -3.585 -11.326 1.00 55.84 225 SER A N 1
ATOM 1864 C CA . SER A 1 225 ? -8.354 -2.944 -11.901 1.00 55.84 225 SER A CA 1
ATOM 1865 C C . SER A 1 225 ? -8.606 -2.805 -13.400 1.00 55.84 225 SER A C 1
ATOM 1867 O O . SER A 1 225 ? -9.039 -3.754 -14.064 1.00 55.84 225 SER A O 1
ATOM 1869 N N . LYS A 1 226 ? -8.403 -1.595 -13.937 1.00 53.03 226 LYS A N 1
ATOM 1870 C CA . LYS A 1 226 ? -8.200 -1.451 -15.374 1.00 53.03 226 LYS A CA 1
ATOM 1871 C C . LYS A 1 226 ? -7.005 -2.345 -15.647 1.00 53.03 226 LYS A C 1
ATOM 1873 O O . LYS A 1 226 ? -5.898 -1.951 -15.301 1.00 53.03 226 LYS A O 1
ATOM 1878 N N . GLN A 1 227 ? -7.216 -3.551 -16.172 1.00 46.69 227 GLN A N 1
ATOM 1879 C CA . GLN A 1 227 ? -6.107 -4.279 -16.754 1.00 46.69 227 GLN A CA 1
ATOM 1880 C C . GLN A 1 227 ? -5.508 -3.299 -17.765 1.00 46.69 227 GLN A C 1
ATOM 1882 O O . GLN A 1 227 ? -6.221 -2.915 -18.697 1.00 46.69 227 GLN A O 1
ATOM 1887 N N . PRO A 1 228 ? -4.236 -2.883 -17.645 1.00 46.16 228 PRO A N 1
ATOM 1888 C CA . PRO A 1 228 ? -3.589 -2.231 -18.777 1.00 46.16 228 PRO A CA 1
ATOM 1889 C C . PRO A 1 228 ? -3.584 -3.161 -20.012 1.00 46.16 228 PRO A C 1
ATOM 1891 O O . PRO A 1 228 ? -3.378 -2.705 -21.132 1.00 46.16 228 PRO A O 1
ATOM 1894 N N . PHE A 1 229 ? -3.906 -4.451 -19.824 1.00 45.88 229 PHE A N 1
ATOM 1895 C CA . PHE A 1 229 ? -4.026 -5.469 -20.856 1.00 45.88 229 PHE A CA 1
ATOM 1896 C C . PHE A 1 229 ? -5.301 -6.312 -20.704 1.00 45.88 229 PHE A C 1
ATOM 1898 O O . PHE A 1 229 ? -5.243 -7.425 -20.193 1.00 45.88 229 PHE A O 1
ATOM 1905 N N . SER A 1 230 ? -6.432 -5.872 -21.262 1.00 37.72 230 SER A N 1
ATOM 1906 C CA . SER A 1 230 ? -7.538 -6.782 -21.629 1.00 37.72 230 SER A CA 1
ATOM 1907 C C . SER A 1 230 ? -7.186 -7.672 -22.834 1.00 37.72 230 SER A C 1
ATOM 1909 O O . SER A 1 230 ? -8.042 -8.032 -23.633 1.00 37.72 230 SER A O 1
ATOM 1911 N N . SER A 1 231 ? -5.906 -7.983 -23.017 1.00 41.19 231 SER A N 1
ATOM 1912 C CA . SER A 1 231 ? -5.413 -8.861 -24.062 1.00 41.19 231 SER A CA 1
ATOM 1913 C C . SER A 1 231 ? -4.252 -9.665 -23.493 1.00 41.19 231 SER A C 1
ATOM 1915 O O . SER A 1 231 ? -3.089 -9.375 -23.773 1.00 41.19 231 SER A O 1
ATOM 1917 N N . LEU A 1 232 ? -4.583 -10.722 -22.751 1.00 42.56 232 LEU A N 1
ATOM 1918 C CA . LEU A 1 232 ? -3.806 -11.965 -22.823 1.00 42.56 232 LEU A CA 1
ATOM 1919 C C . LEU A 1 232 ? -3.549 -12.367 -24.296 1.00 42.56 232 LEU A C 1
ATOM 1921 O O . LEU A 1 232 ? -2.507 -12.933 -24.593 1.00 42.56 232 LEU A O 1
ATOM 1925 N N . ASP A 1 233 ? -4.385 -11.909 -25.237 1.00 45.50 233 ASP A N 1
ATOM 1926 C CA . ASP A 1 233 ? -4.165 -12.000 -26.688 1.00 45.50 233 ASP A CA 1
ATOM 1927 C C . ASP A 1 233 ? -2.954 -11.204 -27.226 1.00 45.50 233 ASP A C 1
ATOM 1929 O O . ASP A 1 233 ? -2.423 -11.557 -28.271 1.00 45.50 233 ASP A O 1
ATOM 1933 N N . ARG A 1 234 ? -2.452 -10.161 -26.537 1.00 45.12 234 ARG A N 1
ATOM 1934 C CA . ARG A 1 234 ? -1.162 -9.511 -26.898 1.00 45.12 234 ARG A CA 1
ATOM 1935 C C . ARG A 1 234 ? 0.044 -10.183 -26.249 1.00 45.12 234 ARG A C 1
ATOM 1937 O O . ARG A 1 234 ? 1.175 -9.907 -26.636 1.00 45.12 234 ARG A O 1
ATOM 1944 N N . TRP A 1 235 ? -0.210 -11.060 -25.281 1.00 47.38 235 TRP A N 1
ATOM 1945 C CA . TRP A 1 235 ? 0.785 -11.906 -24.636 1.00 47.38 235 TRP A CA 1
ATOM 1946 C C . TRP A 1 235 ? 0.910 -13.281 -25.302 1.00 47.38 235 TRP A C 1
ATOM 1948 O O . TRP A 1 235 ? 1.779 -14.051 -24.897 1.00 47.38 235 TRP A O 1
ATOM 1958 N N . GLN A 1 236 ? 0.195 -13.525 -26.415 1.00 44.38 236 GLN A N 1
ATOM 1959 C CA . GLN A 1 236 ? 0.708 -14.342 -27.525 1.00 44.38 236 GLN A CA 1
ATOM 1960 C C . GLN A 1 236 ? 1.935 -13.636 -28.147 1.00 44.38 236 GLN A C 1
ATOM 1962 O O . GLN A 1 236 ? 1.948 -13.176 -29.281 1.00 44.38 236 GLN A O 1
ATOM 1967 N N . SER A 1 237 ? 2.972 -13.485 -27.322 1.00 38.75 237 SER A N 1
ATOM 1968 C CA . SER A 1 237 ? 4.277 -14.020 -27.621 1.00 38.75 237 SER A CA 1
ATOM 1969 C C . SER A 1 237 ? 4.909 -13.538 -28.937 1.00 38.75 237 SER A C 1
ATOM 1971 O O . SER A 1 237 ? 4.704 -14.118 -30.004 1.00 38.75 237 SER A O 1
ATOM 1973 N N . PRO A 1 238 ? 5.859 -12.586 -28.862 1.00 42.84 238 PRO A N 1
ATOM 1974 C CA . PRO A 1 238 ? 6.968 -12.563 -29.811 1.00 42.84 238 PRO A CA 1
ATOM 1975 C C . PRO A 1 238 ? 7.678 -13.930 -29.901 1.00 42.84 238 PRO A C 1
ATOM 1977 O O . PRO A 1 238 ? 8.297 -14.212 -30.918 1.00 42.84 238 PRO A O 1
ATOM 1980 N N . ILE A 1 239 ? 7.556 -14.796 -28.882 1.00 43.31 239 ILE A N 1
ATOM 1981 C CA . ILE A 1 239 ? 8.112 -16.158 -28.861 1.00 43.31 239 ILE A CA 1
ATOM 1982 C C . ILE A 1 239 ? 7.359 -17.079 -29.859 1.00 43.31 239 ILE A C 1
ATOM 1984 O O . ILE A 1 239 ? 7.997 -17.897 -30.515 1.00 43.31 239 ILE A O 1
ATOM 1988 N N . ASP A 1 240 ? 6.064 -16.865 -30.128 1.00 40.31 240 ASP A N 1
ATOM 1989 C CA . ASP A 1 240 ? 5.265 -17.672 -31.069 1.00 40.31 240 ASP A CA 1
ATOM 1990 C C . ASP A 1 240 ? 5.536 -17.248 -32.520 1.00 40.31 240 ASP A C 1
ATOM 1992 O O . ASP A 1 240 ? 5.546 -18.076 -33.429 1.00 40.31 240 ASP A O 1
ATOM 1996 N N . ASN A 1 241 ? 5.852 -15.967 -32.741 1.00 39.06 241 ASN A N 1
ATOM 1997 C CA . ASN A 1 241 ? 6.276 -15.454 -34.049 1.00 39.06 241 ASN A CA 1
ATOM 1998 C C . ASN A 1 241 ? 7.746 -15.765 -34.388 1.00 39.06 241 ASN A C 1
ATOM 2000 O O . ASN A 1 241 ? 8.116 -15.753 -35.562 1.00 39.06 241 ASN A O 1
ATOM 2004 N N . ILE A 1 242 ? 8.592 -16.040 -33.391 1.00 43.22 242 ILE A N 1
ATOM 2005 C CA . ILE A 1 242 ? 10.002 -16.400 -33.605 1.00 43.22 242 ILE A CA 1
ATOM 2006 C C . ILE A 1 242 ? 10.157 -17.909 -33.835 1.00 43.22 242 ILE A C 1
ATOM 2008 O O . ILE A 1 242 ? 10.935 -18.299 -34.701 1.00 43.22 242 ILE A O 1
ATOM 2012 N N . HIS A 1 243 ? 9.353 -18.760 -33.187 1.00 39.09 243 HIS A N 1
ATOM 2013 C CA . HIS A 1 243 ? 9.311 -20.195 -33.511 1.00 39.09 243 HIS A CA 1
ATOM 2014 C C . HIS A 1 243 ? 8.725 -20.510 -34.898 1.00 39.09 243 HIS A C 1
ATOM 2016 O O . HIS A 1 243 ? 8.882 -21.625 -35.379 1.00 39.09 243 HIS A O 1
ATOM 2022 N N . GLN A 1 244 ? 8.089 -19.542 -35.565 1.00 38.31 244 GLN A N 1
ATOM 2023 C CA . GLN A 1 244 ? 7.662 -19.665 -36.965 1.00 38.31 244 GLN A CA 1
ATOM 2024 C C . GLN A 1 244 ? 8.691 -19.130 -37.978 1.00 38.31 244 GLN A C 1
ATOM 2026 O O . GLN A 1 244 ? 8.454 -19.207 -39.183 1.00 38.31 244 GLN A O 1
ATOM 2031 N N . ARG A 1 245 ? 9.818 -18.566 -37.521 1.00 40.19 245 ARG A N 1
ATOM 2032 C CA . ARG A 1 245 ? 10.878 -18.007 -38.383 1.00 40.19 245 ARG A CA 1
ATOM 2033 C C . ARG A 1 245 ? 12.230 -18.724 -38.270 1.00 40.19 245 ARG A C 1
ATOM 2035 O O . ARG A 1 245 ? 13.187 -18.254 -38.883 1.00 40.19 245 ARG A O 1
ATOM 2042 N N . TYR A 1 246 ? 12.284 -19.851 -37.560 1.00 42.62 246 TYR A N 1
ATOM 2043 C CA . TYR A 1 246 ? 13.405 -20.795 -37.556 1.00 42.62 246 TYR A CA 1
ATOM 2044 C C . TYR A 1 246 ? 12.934 -22.182 -37.977 1.00 42.62 246 TYR A C 1
ATOM 2046 O O . TYR A 1 246 ? 11.889 -22.619 -37.446 1.00 42.62 246 TYR A O 1
#

Sequence (246 aa):
MDSVVVGAFIAVLGWGISHIFTLRAQRKKFLDDIRNNSRIEISKALKEYINWLSLLYAYIINLEIKLGRMRTMNIPIDWNADHEKFLEIRPEAPDSWDWLIEEYRIIFPETAGVRVILSRRQYEIQEAICWFNNVFWKHPVEPDNLMQHRINNFKLLWDWRTYIEDQICLVIDLQIYLQNRALSEIAGIKIPARTPSDPSVCRIITSLNGNLIVVDGQGNEIKHSKQPFSSLDRWQSPIDNIHQRY

Organism: NCBI:txid244830